Protein AF-A0AAU7AQT0-F1 (afdb_monomer)

Nearest PDB structures (foldseek):
  2kim-assembly1_A  TM=8.533E-01  e=6.935E-05  Vibrio parahaemolyticus AQ3810
  4enn-assembly1_A  TM=8.514E-01  e=9.338E-05  Schizosaccharomyces pombe 972h-
  4bhb-assembly1_A  TM=6.317E-01  e=1.467E-02  Mycobacterium tuberculosis H37Rv
  4bhc-assembly1_A  TM=6.286E-01  e=1.302E-02  Mycobacterium tuberculosis H37Rv
  4wxd-assembly1_A  TM=6.204E-01  e=1.467E-02  Mycobacterium tuberculosis H37Rv

Structure (mmCIF, N/CA/C/O backbone):
data_AF-A0AAU7AQT0-F1
#
_entry.id   AF-A0AAU7AQT0-F1
#
loop_
_atom_site.group_PDB
_atom_site.id
_atom_site.type_symbol
_atom_site.label_atom_id
_atom_site.label_alt_id
_atom_site.label_comp_id
_atom_site.label_asym_id
_atom_site.label_entity_id
_atom_site.label_seq_id
_atom_site.pdbx_PDB_ins_code
_atom_site.Cartn_x
_atom_site.Cartn_y
_atom_site.Cartn_z
_atom_site.occupancy
_atom_site.B_iso_or_equiv
_atom_site.auth_seq_id
_atom_site.auth_comp_id
_atom_site.auth_asym_id
_atom_site.auth_atom_id
_atom_site.pdbx_PDB_model_num
ATOM 1 N N . MET A 1 1 ? -4.197 14.980 13.948 1.00 66.06 1 MET A N 1
ATOM 2 C CA . MET A 1 1 ? -5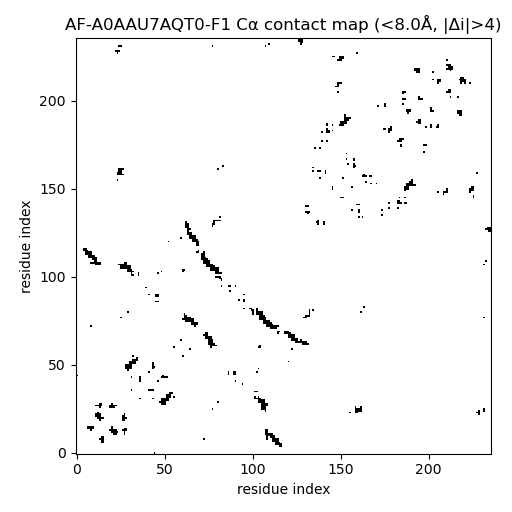.304 14.063 13.599 1.00 66.06 1 MET A CA 1
ATOM 3 C C . MET A 1 1 ? -6.438 14.357 14.552 1.00 66.06 1 MET A C 1
ATOM 5 O O . MET A 1 1 ? -6.155 14.536 15.730 1.00 66.06 1 MET A O 1
ATOM 9 N N . GLN A 1 2 ? -7.664 14.459 14.051 1.00 72.12 2 GLN A N 1
ATOM 10 C CA . GLN A 1 2 ? -8.862 14.575 14.880 1.00 72.12 2 GLN A CA 1
ATOM 11 C C . GLN A 1 2 ? -9.578 13.225 14.866 1.00 72.12 2 GLN A C 1
ATOM 13 O O . GLN A 1 2 ? -9.535 12.515 13.863 1.00 72.12 2 GLN A O 1
ATOM 18 N N . GLN A 1 3 ? -10.173 12.843 15.992 1.00 82.00 3 GLN A N 1
ATOM 19 C CA . GLN A 1 3 ? -11.039 11.672 16.047 1.00 82.00 3 GLN A CA 1
ATOM 20 C C . GLN A 1 3 ? -12.416 12.075 15.518 1.00 82.00 3 GLN A C 1
ATOM 22 O O . GLN A 1 3 ? -12.965 13.092 15.938 1.00 82.00 3 GLN A O 1
ATOM 27 N N . HIS A 1 4 ? -12.959 11.283 14.599 1.00 86.69 4 HIS A N 1
ATOM 28 C CA . HIS A 1 4 ? -14.267 11.519 13.998 1.00 86.69 4 HIS A CA 1
ATOM 29 C C . HIS A 1 4 ? -15.257 10.464 14.492 1.00 86.69 4 HIS A C 1
ATOM 31 O O . HIS A 1 4 ? -14.913 9.287 14.560 1.00 86.69 4 HIS A O 1
ATOM 37 N N . GLN A 1 5 ? -16.478 10.885 14.832 1.00 92.94 5 GLN A N 1
ATOM 38 C CA . GLN A 1 5 ? -17.569 9.960 15.175 1.00 92.94 5 GLN A CA 1
ATOM 39 C C . GLN A 1 5 ? -18.097 9.218 13.945 1.00 92.94 5 GLN A C 1
ATOM 41 O O . GLN A 1 5 ? -18.434 8.041 14.029 1.00 92.94 5 GLN A O 1
ATOM 46 N N . THR A 1 6 ? -18.096 9.899 12.799 1.00 94.44 6 THR A N 1
ATOM 47 C CA . THR A 1 6 ? -18.500 9.356 11.505 1.00 94.44 6 THR A CA 1
ATOM 48 C C . THR A 1 6 ? -17.442 9.703 10.473 1.00 94.44 6 THR A C 1
ATOM 50 O O . THR A 1 6 ? -16.946 10.832 10.432 1.00 94.44 6 THR A O 1
ATOM 53 N N . VAL A 1 7 ? -17.117 8.745 9.614 1.00 95.75 7 VAL A N 1
ATOM 54 C CA . VAL A 1 7 ? -16.258 8.944 8.447 1.00 95.75 7 VAL A CA 1
ATOM 55 C C . VAL A 1 7 ? -16.838 8.178 7.264 1.00 95.75 7 VAL A C 1
ATOM 57 O O . VAL A 1 7 ? -17.547 7.194 7.446 1.00 95.75 7 VAL A O 1
ATOM 60 N N . ALA A 1 8 ? -16.551 8.620 6.045 1.00 96.81 8 ALA A N 1
ATOM 61 C CA . ALA A 1 8 ? -16.939 7.907 4.836 1.00 96.81 8 ALA A CA 1
ATOM 62 C C . ALA A 1 8 ? -15.708 7.493 4.028 1.00 96.81 8 ALA A C 1
ATOM 64 O O . ALA A 1 8 ? -14.690 8.189 4.024 1.00 96.81 8 ALA A O 1
ATOM 65 N N . ALA A 1 9 ? -15.811 6.362 3.339 1.00 97.62 9 ALA A N 1
ATOM 66 C CA . ALA A 1 9 ? -14.792 5.856 2.433 1.00 97.62 9 ALA A CA 1
ATOM 67 C C . ALA A 1 9 ? -15.302 5.800 0.994 1.00 97.62 9 ALA A C 1
ATOM 69 O O . ALA A 1 9 ? -16.450 5.429 0.740 1.00 97.62 9 ALA A O 1
ATOM 70 N N . THR A 1 10 ? -14.411 6.087 0.051 1.00 97.94 10 THR A N 1
ATOM 71 C CA . THR A 1 10 ? -14.627 5.838 -1.373 1.00 97.94 10 THR A CA 1
ATOM 72 C C . THR A 1 10 ? -13.995 4.500 -1.739 1.00 97.94 10 THR A C 1
ATOM 74 O O . THR A 1 10 ? -12.818 4.256 -1.445 1.00 97.94 10 THR A O 1
ATOM 77 N N . ALA A 1 11 ? -14.777 3.633 -2.392 1.00 97.62 11 ALA A N 1
ATOM 78 C CA . ALA A 1 11 ? -14.311 2.331 -2.856 1.00 97.62 11 ALA A CA 1
ATOM 79 C C . ALA A 1 11 ? -13.033 2.483 -3.687 1.00 97.62 11 ALA A C 1
ATOM 81 O O . ALA A 1 11 ? -12.930 3.373 -4.533 1.00 97.62 11 ALA A O 1
ATOM 82 N N . ARG A 1 12 ? -12.065 1.600 -3.440 1.00 97.38 12 ARG A N 1
ATOM 83 C CA . ARG A 1 12 ? -10.768 1.572 -4.118 1.00 97.38 12 ARG A CA 1
ATOM 84 C C . ARG A 1 12 ? -9.971 2.874 -4.037 1.00 97.38 12 ARG A C 1
ATOM 86 O O . ARG A 1 12 ? -9.114 3.083 -4.886 1.00 97.38 12 ARG A O 1
ATOM 93 N N . HIS A 1 13 ? -10.222 3.734 -3.051 1.00 97.31 13 HIS A N 1
ATOM 94 C CA . HIS A 1 13 ? -9.522 5.011 -2.929 1.00 97.31 13 HIS A CA 1
ATOM 95 C C . HIS A 1 13 ? -9.076 5.323 -1.498 1.00 97.31 13 HIS A C 1
ATOM 97 O O . HIS A 1 13 ? -7.918 5.663 -1.282 1.00 97.31 13 HIS A O 1
ATOM 103 N N . GLY A 1 14 ? -9.955 5.197 -0.504 1.00 97.44 14 GLY A N 1
ATOM 104 C CA . GLY A 1 14 ? -9.609 5.541 0.878 1.00 97.44 14 GLY A CA 1
ATOM 105 C C . GLY A 1 14 ? -10.679 6.332 1.602 1.00 97.44 14 GLY A C 1
ATOM 106 O O . GLY A 1 14 ? -11.768 6.576 1.080 1.00 97.44 14 GLY A O 1
ATOM 107 N N . LEU A 1 15 ? -10.343 6.729 2.826 1.00 96.94 15 LEU A N 1
ATOM 108 C CA . LEU A 1 15 ? -11.178 7.592 3.653 1.00 96.94 15 LEU A CA 1
ATOM 109 C C . LEU A 1 15 ? -11.218 9.015 3.088 1.00 96.94 15 LEU A C 1
ATOM 111 O O . LEU A 1 15 ? -10.189 9.582 2.717 1.00 96.94 15 LEU A O 1
ATOM 115 N N . ILE A 1 16 ? -12.410 9.607 3.053 1.00 95.88 16 ILE A N 1
ATOM 116 C CA . ILE A 1 16 ? -12.610 10.979 2.585 1.00 95.88 16 ILE A CA 1
ATOM 117 C C . ILE A 1 16 ? -11.876 11.941 3.528 1.00 95.88 16 ILE A C 1
ATOM 119 O O . ILE A 1 16 ? -12.122 11.957 4.732 1.00 95.88 16 ILE A O 1
ATOM 123 N N . GLY A 1 17 ? -10.970 12.746 2.965 1.00 93.38 17 GLY A N 1
ATOM 124 C CA . GLY A 1 17 ? -10.151 13.711 3.703 1.00 93.38 17 GLY A CA 1
ATOM 125 C C . GLY A 1 17 ? -8.831 13.161 4.260 1.00 93.38 17 GLY A C 1
ATOM 126 O O . GLY A 1 17 ? -8.051 13.937 4.814 1.00 93.38 17 GLY A O 1
ATOM 127 N N . ASP A 1 18 ? -8.536 11.863 4.107 1.00 94.06 18 ASP A N 1
ATOM 128 C CA . ASP A 1 18 ? -7.248 11.310 4.536 1.00 94.06 18 ASP A CA 1
ATOM 129 C C . ASP A 1 18 ? -6.124 11.657 3.548 1.00 94.06 18 ASP A C 1
ATOM 131 O O . ASP A 1 18 ? -6.264 11.549 2.332 1.00 94.06 18 ASP A O 1
ATOM 135 N N . CYS A 1 19 ? -4.966 12.052 4.080 1.00 91.12 19 CYS A N 1
ATOM 136 C CA . CYS A 1 19 ? -3.813 12.466 3.279 1.00 91.12 19 CYS A CA 1
ATOM 137 C C . CYS A 1 19 ? -3.140 11.334 2.478 1.00 91.12 19 CYS A C 1
ATOM 139 O O . CYS A 1 19 ? -2.322 11.623 1.604 1.00 91.12 19 CYS A O 1
ATOM 141 N N . HIS A 1 20 ? -3.429 10.067 2.793 1.00 91.38 20 HIS A N 1
ATOM 142 C CA . HIS A 1 20 ? -2.949 8.891 2.061 1.00 91.38 20 HIS A CA 1
ATOM 143 C C . HIS A 1 20 ? -4.017 8.290 1.144 1.00 91.38 20 HIS A C 1
ATOM 145 O O . HIS A 1 20 ? -3.713 7.309 0.465 1.00 91.38 20 HIS A O 1
ATOM 151 N N . ALA A 1 21 ? -5.227 8.865 1.093 1.00 94.06 21 ALA A N 1
ATOM 152 C CA . ALA A 1 21 ? -6.267 8.430 0.170 1.00 94.06 21 ALA A CA 1
ATOM 153 C C . ALA A 1 21 ? -5.737 8.479 -1.271 1.00 94.06 21 ALA A C 1
ATOM 155 O O . ALA A 1 21 ? -5.284 9.511 -1.769 1.00 94.06 21 ALA A O 1
ATOM 156 N N . SER A 1 22 ? -5.723 7.318 -1.913 1.00 95.06 22 SER A N 1
ATOM 157 C CA . SER A 1 22 ? -5.133 7.106 -3.223 1.00 95.06 22 SER A CA 1
ATOM 158 C C . SER A 1 22 ? -5.727 5.848 -3.848 1.00 95.06 22 SER A C 1
ATOM 160 O O . SER A 1 22 ? -5.846 4.819 -3.175 1.00 95.06 22 SER A O 1
ATOM 162 N N . PRO A 1 23 ? -6.030 5.861 -5.159 1.00 94.88 23 PRO A N 1
ATOM 163 C CA . PRO A 1 23 ? -6.403 4.638 -5.852 1.00 94.88 23 PRO A CA 1
ATOM 164 C C . PRO A 1 23 ? -5.214 3.687 -6.044 1.00 94.88 23 PRO A C 1
ATOM 166 O O . PRO A 1 23 ? -5.392 2.557 -6.491 1.00 94.88 23 PRO A O 1
ATOM 169 N N . LEU A 1 24 ? -3.997 4.140 -5.731 1.00 93.88 24 LEU A N 1
ATOM 170 C CA . LEU A 1 24 ? -2.780 3.355 -5.819 1.00 93.88 24 LEU A CA 1
ATOM 171 C C . LEU A 1 24 ? -2.332 2.894 -4.440 1.00 93.88 24 LEU A C 1
ATOM 173 O O . LEU A 1 24 ? -2.074 3.689 -3.535 1.00 93.88 24 LEU A O 1
ATOM 177 N N . GLY A 1 25 ? -2.119 1.589 -4.345 1.00 93.50 25 GLY A N 1
ATOM 178 C CA . GLY A 1 25 ? -1.480 0.980 -3.201 1.00 93.50 25 GLY A CA 1
ATOM 179 C C . GLY A 1 25 ? -2.414 0.691 -2.021 1.00 93.50 25 GLY A C 1
ATOM 180 O O . GLY A 1 25 ? -3.616 0.947 -2.059 1.00 93.50 25 GLY A O 1
ATOM 181 N N . PRO A 1 26 ? -1.843 0.121 -0.955 1.00 95.50 26 PRO A N 1
ATOM 182 C CA . PRO A 1 26 ? -2.579 -0.465 0.158 1.00 95.50 26 PRO A CA 1
ATOM 183 C C . PRO A 1 26 ? -2.837 0.516 1.307 1.00 95.50 26 PRO A C 1
ATOM 185 O O . PRO A 1 26 ? -3.436 0.142 2.305 1.00 95.50 26 PRO A O 1
ATOM 188 N N . ARG A 1 27 ? -2.371 1.769 1.219 1.00 95.19 27 ARG A N 1
ATOM 189 C CA . ARG A 1 27 ? -2.542 2.782 2.279 1.00 95.19 27 ARG A CA 1
ATOM 190 C C . ARG A 1 27 ? -3.882 3.520 2.211 1.00 95.19 27 ARG A C 1
ATOM 192 O O . ARG A 1 27 ? -3.949 4.689 2.567 1.00 95.19 27 ARG A O 1
ATOM 199 N N . GLN A 1 28 ? -4.941 2.839 1.784 1.00 97.62 28 GLN A N 1
ATOM 200 C CA . GLN A 1 28 ? -6.285 3.422 1.782 1.00 97.62 28 GLN A CA 1
ATOM 201 C C . GLN A 1 28 ? -6.858 3.503 3.204 1.00 97.62 28 GLN A C 1
ATOM 203 O O . GLN A 1 28 ? -7.619 4.419 3.511 1.00 97.62 28 GLN A O 1
ATOM 208 N N . VAL A 1 29 ? -6.474 2.555 4.068 1.00 97.88 29 VAL A N 1
ATOM 209 C CA . VAL A 1 29 ? -6.782 2.543 5.501 1.00 97.88 29 VAL A CA 1
ATOM 210 C C . VAL A 1 29 ? -5.711 1.766 6.277 1.00 97.88 29 VAL A C 1
ATOM 212 O O . VAL A 1 29 ? -5.175 0.772 5.788 1.00 97.88 29 VAL A O 1
ATOM 215 N N . LEU A 1 30 ? -5.396 2.210 7.494 1.00 97.56 30 LEU A N 1
ATOM 216 C CA . LEU A 1 30 ? -4.649 1.446 8.496 1.00 97.56 30 LEU A CA 1
ATOM 217 C C . LEU A 1 30 ? -5.592 1.062 9.641 1.00 97.56 30 LEU A C 1
ATOM 219 O O . LEU A 1 30 ? -6.104 1.940 10.341 1.00 97.56 30 LEU A O 1
ATOM 223 N N . VAL A 1 31 ? -5.802 -0.241 9.824 1.00 98.06 31 VAL A N 1
ATOM 224 C CA . VAL A 1 31 ? -6.638 -0.815 10.883 1.00 98.06 31 VAL A CA 1
ATOM 225 C C . VAL A 1 31 ? -5.738 -1.341 11.995 1.00 98.06 31 VAL A C 1
ATOM 227 O O . VAL A 1 31 ? -4.790 -2.073 11.729 1.00 98.06 31 VAL A O 1
ATOM 230 N N . VAL A 1 32 ? -6.015 -0.973 13.240 1.00 97.88 32 VAL A N 1
ATOM 231 C CA . VAL A 1 32 ? -5.271 -1.437 14.418 1.00 97.88 32 VAL A CA 1
ATOM 232 C C . VAL A 1 32 ? -6.225 -2.053 15.429 1.00 97.88 32 VAL A C 1
ATOM 234 O O . VAL A 1 32 ? -7.389 -1.667 15.510 1.00 97.88 32 VAL A O 1
ATOM 237 N N . ARG A 1 33 ? -5.739 -3.003 16.222 1.00 97.94 33 ARG A N 1
ATOM 238 C CA . ARG A 1 33 ? -6.516 -3.547 17.334 1.00 97.94 33 ARG A CA 1
ATOM 239 C C . ARG A 1 33 ? -6.433 -2.618 18.533 1.00 97.94 33 ARG A C 1
ATOM 241 O O . ARG A 1 33 ? -5.352 -2.152 18.898 1.00 97.94 33 ARG A O 1
ATOM 248 N N . GLN A 1 34 ? -7.568 -2.374 19.169 1.00 97.44 34 GLN A N 1
ATOM 249 C CA . GLN A 1 34 ? -7.645 -1.578 20.385 1.00 97.44 34 GLN A CA 1
ATOM 250 C C . GLN A 1 34 ? -6.867 -2.250 21.524 1.00 97.44 34 GLN A C 1
ATOM 252 O O . GLN A 1 34 ? -6.247 -1.567 22.328 1.00 97.44 34 GLN A O 1
ATOM 257 N N . GLU A 1 35 ? -6.809 -3.579 21.541 1.00 97.25 35 GLU A N 1
ATOM 258 C CA . GLU A 1 35 ? -6.052 -4.378 22.504 1.00 97.25 35 GLU A CA 1
ATOM 259 C C . GLU A 1 35 ? -4.540 -4.110 22.430 1.00 97.25 35 GLU A C 1
ATOM 261 O O . GLU A 1 35 ? -3.860 -4.118 23.458 1.00 97.25 35 GLU A O 1
ATOM 266 N N . ASP A 1 36 ? -4.007 -3.859 21.230 1.00 96.62 36 ASP A N 1
ATOM 267 C CA . ASP A 1 36 ? -2.595 -3.504 21.047 1.00 96.62 36 ASP A CA 1
ATOM 268 C C . ASP A 1 36 ? -2.331 -2.067 21.506 1.00 96.62 36 ASP A C 1
ATOM 270 O O . ASP A 1 36 ? -1.332 -1.801 22.177 1.00 96.62 36 ASP A O 1
ATOM 274 N N . LEU A 1 37 ? -3.249 -1.144 21.206 1.00 96.62 37 LEU A N 1
ATOM 275 C CA . LEU A 1 37 ? -3.182 0.233 21.696 1.00 96.62 37 LEU A CA 1
ATOM 276 C C . LEU A 1 37 ? -3.202 0.287 23.230 1.00 96.62 37 LEU A C 1
ATOM 278 O O . LEU A 1 37 ? -2.317 0.899 23.828 1.00 96.62 37 LEU A O 1
ATOM 282 N N . ASP A 1 38 ? -4.156 -0.405 23.856 1.00 96.88 38 ASP A N 1
ATOM 283 C CA . ASP A 1 38 ? -4.336 -0.456 25.310 1.00 96.88 38 ASP A CA 1
ATOM 284 C C . ASP A 1 38 ? -3.094 -1.060 25.991 1.00 96.88 38 ASP A C 1
ATOM 286 O O . ASP A 1 38 ? -2.572 -0.496 26.956 1.00 96.88 38 ASP A O 1
ATOM 290 N N . ARG A 1 39 ? -2.552 -2.158 25.441 1.00 95.75 39 ARG A N 1
ATOM 291 C CA . ARG A 1 39 ? -1.331 -2.821 25.939 1.00 95.75 39 ARG A CA 1
ATOM 292 C C . ARG A 1 39 ? -0.125 -1.887 25.989 1.00 95.75 39 ARG A C 1
ATOM 294 O O . ARG A 1 39 ? 0.683 -1.976 26.912 1.00 95.75 39 ARG A O 1
ATOM 301 N N . HIS A 1 40 ? 0.012 -1.022 24.989 1.00 95.31 40 HIS A N 1
ATOM 302 C CA . HIS A 1 40 ? 1.124 -0.076 24.879 1.00 95.31 40 HIS A CA 1
ATOM 303 C C . HIS A 1 40 ? 0.809 1.309 25.448 1.00 95.31 40 HIS A C 1
ATOM 305 O O . HIS A 1 40 ? 1.680 2.180 25.400 1.00 95.31 40 HIS A O 1
ATOM 311 N N . GLN A 1 41 ? -0.403 1.509 25.978 1.00 95.62 41 GLN A N 1
ATOM 312 C CA . GLN A 1 41 ? -0.914 2.800 26.449 1.00 95.62 41 GLN A CA 1
ATOM 313 C C . GLN A 1 41 ? -0.799 3.894 25.373 1.00 95.62 41 GLN A C 1
ATOM 315 O O . GLN A 1 41 ? -0.403 5.027 25.645 1.00 95.62 41 GLN A O 1
ATOM 320 N N . LEU A 1 42 ? -1.107 3.534 24.125 1.00 95.62 42 LEU A N 1
ATOM 321 C CA . LEU A 1 42 ? -1.040 4.432 22.978 1.00 95.62 42 LEU A CA 1
ATOM 322 C C . LEU A 1 42 ? -2.434 4.868 22.547 1.00 95.62 42 LEU A C 1
ATOM 324 O O . LEU A 1 42 ? -3.358 4.069 22.441 1.00 95.62 42 LEU A O 1
ATOM 328 N N . ALA A 1 43 ? -2.563 6.137 22.184 1.00 94.62 43 ALA A N 1
ATOM 329 C CA . ALA A 1 43 ? -3.704 6.607 21.421 1.00 94.62 43 ALA A CA 1
ATOM 330 C C . ALA A 1 43 ? -3.557 6.234 19.935 1.00 94.62 43 ALA A C 1
ATOM 332 O O . ALA A 1 43 ? -2.452 6.211 19.385 1.00 94.62 43 ALA A O 1
ATOM 333 N N . ILE A 1 44 ? -4.684 6.031 19.244 1.00 94.75 44 ILE A N 1
ATOM 334 C CA . ILE A 1 44 ? -4.723 5.648 17.819 1.00 94.75 44 ILE A CA 1
ATOM 335 C C . ILE A 1 44 ? -3.893 6.580 16.913 1.00 94.75 44 ILE A C 1
ATOM 337 O O . ILE A 1 44 ? -3.199 6.134 15.994 1.00 94.75 44 ILE A O 1
ATOM 341 N N . TRP A 1 45 ? -3.888 7.885 17.204 1.00 93.06 45 TRP A N 1
ATOM 342 C CA . TRP A 1 45 ? -3.149 8.873 16.418 1.00 93.06 45 TRP A CA 1
ATOM 343 C C . TRP A 1 45 ? -1.627 8.703 16.529 1.00 93.06 45 TRP A C 1
ATOM 345 O O . TRP A 1 45 ? -0.914 9.047 15.585 1.00 93.06 45 TRP A O 1
ATOM 355 N N . GLN A 1 46 ? -1.120 8.141 17.635 1.00 93.75 46 GLN A N 1
ATOM 356 C CA . GLN A 1 46 ? 0.318 7.930 17.836 1.00 93.75 46 GLN A CA 1
ATOM 357 C C . GLN A 1 46 ? 0.865 6.872 16.878 1.00 93.75 46 GLN A C 1
ATOM 359 O O . GLN A 1 46 ? 1.977 7.011 16.369 1.00 93.75 46 GLN A O 1
ATOM 364 N N . VAL A 1 47 ? 0.064 5.847 16.566 1.00 94.12 47 VAL A N 1
ATOM 365 C CA . VAL A 1 47 ? 0.416 4.826 15.565 1.00 94.12 47 VAL A CA 1
ATOM 366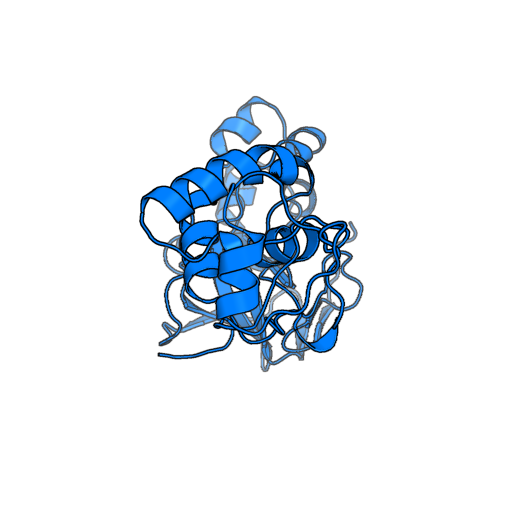 C C . VAL A 1 47 ? 0.033 5.229 14.135 1.00 94.12 47 VAL A C 1
ATOM 368 O O . VAL A 1 47 ? 0.389 4.540 13.171 1.00 94.12 47 VAL A O 1
ATOM 371 N N . ARG A 1 48 ? -0.631 6.387 13.991 1.00 93.69 48 ARG A N 1
ATOM 372 C CA . ARG A 1 48 ? -1.201 6.918 12.745 1.00 93.69 48 ARG A CA 1
ATOM 373 C C . ARG A 1 48 ? -2.201 5.968 12.083 1.00 93.69 48 ARG A C 1
ATOM 375 O O . ARG A 1 48 ? -2.262 5.926 10.856 1.00 93.69 48 ARG A O 1
ATOM 382 N N . ALA A 1 49 ? -2.922 5.188 12.882 1.00 95.44 49 ALA A N 1
ATOM 383 C CA . ALA A 1 49 ? -3.986 4.331 12.382 1.00 95.44 49 ALA A CA 1
ATOM 384 C C . ALA A 1 49 ? -5.257 5.147 12.135 1.00 95.44 49 ALA A C 1
ATOM 386 O O . ALA A 1 49 ? -5.462 6.201 12.738 1.00 95.44 49 ALA A O 1
ATOM 387 N N . ASN A 1 50 ? -6.089 4.654 11.225 1.00 96.88 50 ASN A N 1
ATOM 388 C CA . ASN A 1 50 ? -7.349 5.285 10.866 1.00 96.88 50 ASN A CA 1
ATOM 389 C C . ASN A 1 50 ? -8.516 4.698 11.662 1.00 96.88 50 ASN A C 1
ATOM 391 O O . ASN A 1 50 ? -9.367 5.444 12.133 1.00 96.88 50 ASN A O 1
ATOM 395 N N . ILE A 1 51 ? -8.547 3.369 11.800 1.00 96.81 51 ILE A N 1
ATOM 396 C CA . ILE A 1 51 ? -9.638 2.632 12.444 1.00 96.81 51 ILE A CA 1
ATOM 397 C C . ILE A 1 51 ? -9.050 1.765 13.553 1.00 96.81 51 ILE A C 1
ATOM 399 O O . ILE A 1 51 ? -8.085 1.036 13.320 1.00 96.81 51 ILE A O 1
ATOM 403 N N . ALA A 1 52 ? -9.638 1.843 14.746 1.00 97.19 52 ALA A N 1
ATOM 404 C CA . ALA A 1 52 ? -9.392 0.893 15.822 1.00 97.19 52 ALA A CA 1
ATOM 405 C C . ALA A 1 52 ? -10.566 -0.087 15.910 1.00 97.19 52 ALA A C 1
ATOM 407 O O . ALA A 1 52 ? -11.722 0.334 15.917 1.00 97.19 52 ALA A O 1
ATOM 408 N N . VAL A 1 53 ? -10.265 -1.380 15.976 1.00 97.44 53 VAL A N 1
ATOM 409 C CA . VAL A 1 53 ? -11.247 -2.463 16.133 1.00 97.44 53 VAL A CA 1
ATOM 410 C C . VAL A 1 53 ? -11.017 -3.171 17.463 1.00 97.44 53 VAL A C 1
ATOM 412 O O . VAL A 1 53 ? -9.884 -3.235 17.929 1.00 97.44 53 VAL A O 1
ATOM 415 N N . ARG A 1 54 ? -12.076 -3.686 18.089 1.00 97.12 54 ARG A N 1
ATOM 416 C CA . ARG A 1 54 ? -12.015 -4.385 19.383 1.00 97.12 54 ARG A CA 1
ATOM 417 C C . ARG A 1 54 ? -12.596 -5.789 19.232 1.00 97.12 54 ARG A C 1
ATOM 419 O O . ARG A 1 54 ? -13.530 -5.979 18.460 1.00 97.12 54 ARG A O 1
ATOM 426 N N . GLY A 1 55 ? -12.071 -6.745 19.990 1.00 96.19 55 GLY A N 1
ATOM 427 C CA . GLY A 1 55 ? -12.564 -8.122 20.048 1.00 96.19 55 GLY A CA 1
ATOM 428 C C . GLY A 1 55 ? -12.065 -9.030 18.924 1.00 96.19 55 GLY A C 1
ATOM 429 O O . GLY A 1 55 ? -12.588 -10.131 18.786 1.00 96.19 55 GLY A O 1
ATOM 430 N N . LEU A 1 56 ? -11.071 -8.593 18.142 1.00 94.88 56 LEU A N 1
ATOM 431 C CA . LEU A 1 56 ? -10.471 -9.383 17.064 1.00 94.88 56 LEU A CA 1
ATOM 432 C C . LEU A 1 56 ? -9.102 -9.956 17.467 1.00 94.88 56 LEU A C 1
ATOM 434 O O . LEU A 1 56 ? -8.291 -9.306 18.136 1.00 94.88 56 LEU A O 1
ATOM 438 N N . GLY A 1 57 ? -8.831 -11.182 17.028 1.00 93.06 57 GLY A N 1
ATOM 439 C CA . GLY A 1 57 ? -7.535 -11.845 17.118 1.00 93.06 57 GLY A CA 1
ATOM 440 C C . GLY A 1 57 ? -6.486 -11.231 16.185 1.00 93.06 57 GLY A C 1
ATOM 441 O O . GLY A 1 57 ? -6.757 -10.303 15.427 1.00 93.06 57 GLY A O 1
ATOM 442 N N . VAL A 1 58 ? -5.247 -11.728 16.261 1.00 90.69 58 VAL A N 1
ATOM 443 C CA . VAL A 1 58 ? -4.175 -11.299 15.336 1.00 90.69 58 VAL A CA 1
ATOM 444 C C . VAL A 1 58 ? -4.502 -11.776 13.920 1.00 90.69 58 VAL A C 1
ATOM 446 O O . VAL A 1 58 ? -4.474 -10.987 12.979 1.00 90.69 58 VAL A O 1
ATOM 449 N N . ASP A 1 59 ? -4.901 -13.043 13.798 1.00 92.88 59 ASP A N 1
ATOM 450 C CA . ASP A 1 59 ? -5.170 -13.703 12.516 1.00 92.88 59 ASP A CA 1
ATOM 451 C C . ASP A 1 59 ? -6.402 -13.140 11.794 1.00 92.88 59 ASP A C 1
ATOM 453 O O . ASP A 1 59 ? -6.526 -13.261 10.578 1.00 92.88 59 ASP A O 1
ATOM 457 N N . ASP A 1 60 ? -7.289 -12.453 12.514 1.00 95.19 60 ASP A N 1
ATOM 458 C CA . ASP A 1 60 ? -8.420 -11.742 11.919 1.00 95.19 60 ASP A CA 1
ATOM 459 C C . ASP A 1 60 ? -7.959 -10.592 11.009 1.00 95.19 60 ASP A C 1
ATOM 461 O O . ASP A 1 60 ? -8.592 -10.309 9.989 1.00 95.19 60 ASP A O 1
ATOM 465 N N . LEU A 1 61 ? -6.815 -9.974 11.329 1.00 95.31 61 LEU A N 1
ATOM 466 C CA . LEU A 1 61 ? -6.157 -8.948 10.515 1.00 95.31 61 LEU A CA 1
ATOM 467 C C . LEU A 1 61 ? -5.059 -9.522 9.602 1.00 95.31 61 LEU A C 1
ATOM 469 O O . LEU A 1 61 ? -4.190 -8.772 9.141 1.00 95.31 61 LEU A O 1
ATOM 473 N N . ALA A 1 62 ? -5.086 -10.828 9.327 1.00 94.06 62 ALA A N 1
ATOM 474 C CA . ALA A 1 62 ? -4.199 -11.444 8.353 1.00 94.06 62 ALA A CA 1
ATOM 475 C C . ALA A 1 62 ? -4.536 -11.006 6.918 1.00 94.06 62 ALA A C 1
ATOM 477 O O . ALA A 1 62 ? -5.667 -10.637 6.584 1.00 94.06 62 ALA A O 1
ATOM 478 N N . SER A 1 63 ? -3.530 -11.066 6.044 1.00 95.75 63 SER A N 1
ATOM 479 C CA . SER A 1 63 ? -3.684 -10.765 4.622 1.00 95.75 63 SER A CA 1
ATOM 480 C C . SER A 1 63 ? -4.801 -11.596 3.983 1.00 95.75 63 SER A C 1
ATOM 482 O O . SER A 1 63 ? -4.971 -12.778 4.267 1.00 95.75 63 SER A O 1
ATOM 484 N N . GLY A 1 64 ? -5.575 -10.975 3.095 1.00 95.19 64 GLY A N 1
ATOM 485 C CA . GLY A 1 64 ? -6.639 -11.641 2.347 1.00 95.19 64 GLY A CA 1
ATOM 486 C C . GLY A 1 64 ? -7.984 -11.708 3.073 1.00 95.19 64 GLY A C 1
ATOM 487 O O . GLY A 1 64 ? -9.004 -11.859 2.402 1.00 95.19 64 GLY A O 1
ATOM 488 N N . ASN A 1 65 ? -8.042 -11.505 4.390 1.00 96.50 65 ASN A N 1
ATOM 489 C CA . ASN A 1 65 ? -9.323 -11.354 5.081 1.00 96.50 65 ASN A CA 1
ATOM 490 C C . ASN A 1 65 ? -10.048 -10.074 4.648 1.00 96.50 65 ASN A C 1
ATOM 492 O O . ASN A 1 65 ? -9.436 -9.094 4.211 1.00 96.50 65 ASN A O 1
ATOM 496 N N . VAL A 1 66 ? -11.372 -10.082 4.781 1.00 97.56 66 VAL A N 1
ATOM 497 C CA . VAL A 1 66 ? -12.227 -8.910 4.582 1.00 97.56 66 VAL A CA 1
ATOM 498 C C . VAL A 1 66 ? -12.919 -8.570 5.892 1.00 97.56 66 VAL A C 1
ATOM 500 O O . VAL A 1 66 ? -13.556 -9.425 6.501 1.00 97.56 66 VAL A O 1
ATOM 503 N N . LEU A 1 67 ? -12.802 -7.312 6.302 1.00 98.06 67 LEU A N 1
ATOM 504 C CA . LEU A 1 67 ? -13.544 -6.742 7.417 1.00 98.06 67 LEU A CA 1
ATOM 505 C C . LEU A 1 67 ? -14.818 -6.103 6.869 1.00 98.06 67 LEU A C 1
ATOM 507 O O . LEU A 1 67 ? -14.742 -5.137 6.109 1.00 98.06 67 LEU A O 1
ATOM 511 N N . GLU A 1 68 ? -15.970 -6.643 7.245 1.00 97.81 68 GLU A N 1
ATOM 512 C CA . GLU A 1 68 ? -17.284 -6.041 7.028 1.00 97.81 68 GLU A CA 1
ATOM 513 C C . GLU A 1 68 ? -17.552 -5.089 8.199 1.00 97.81 68 GLU A C 1
ATOM 515 O O . GLU A 1 68 ? -17.703 -5.535 9.336 1.00 97.81 68 GLU A O 1
ATOM 520 N N . ILE A 1 69 ? -17.531 -3.780 7.939 1.00 97.81 69 ILE A N 1
ATOM 521 C CA . ILE A 1 69 ? -17.685 -2.719 8.939 1.00 97.81 69 ILE A CA 1
ATOM 522 C C . ILE A 1 69 ? -19.013 -2.005 8.695 1.00 97.81 69 ILE A C 1
ATOM 524 O O . ILE A 1 69 ? -19.234 -1.398 7.638 1.00 97.81 69 ILE A O 1
ATOM 528 N N . GLY A 1 70 ? -19.889 -2.060 9.695 1.00 95.69 70 GLY A N 1
ATOM 529 C CA . GLY A 1 70 ? -21.236 -1.518 9.582 1.00 95.69 70 GLY A CA 1
ATOM 530 C C . GLY A 1 70 ? -22.030 -2.212 8.471 1.00 95.69 70 GLY A C 1
ATOM 531 O O . GLY A 1 70 ? -21.870 -3.403 8.219 1.00 95.69 70 GLY A O 1
ATOM 532 N N . ALA A 1 71 ? -22.911 -1.467 7.802 1.00 91.38 71 ALA A N 1
ATOM 533 C CA . ALA A 1 71 ? -23.852 -2.051 6.843 1.00 91.38 71 ALA A CA 1
ATOM 534 C C . ALA A 1 71 ? -23.278 -2.279 5.432 1.00 91.38 71 ALA A C 1
ATOM 536 O O . ALA A 1 71 ? -23.793 -3.118 4.698 1.00 91.38 71 ALA A O 1
ATOM 537 N N . MET A 1 72 ? -22.278 -1.494 5.012 1.00 93.81 72 MET A N 1
ATOM 538 C CA . MET A 1 72 ? -21.887 -1.413 3.594 1.00 93.81 72 MET A CA 1
ATOM 539 C C . MET A 1 72 ? -20.381 -1.424 3.330 1.00 93.81 72 MET A C 1
ATOM 541 O O . MET A 1 72 ? -19.981 -1.608 2.178 1.00 93.81 72 MET A O 1
ATOM 545 N N . THR A 1 73 ? -19.538 -1.199 4.341 1.00 97.94 73 THR A N 1
ATOM 546 C CA . THR A 1 73 ? -18.117 -0.925 4.105 1.00 97.94 73 THR A CA 1
ATOM 547 C C . THR A 1 73 ? -17.281 -2.178 4.279 1.00 97.94 73 THR A C 1
ATOM 549 O O . THR A 1 73 ? -17.219 -2.743 5.364 1.00 97.94 73 THR A O 1
ATOM 552 N N . HIS A 1 74 ? -16.595 -2.601 3.221 1.00 97.81 74 HIS A N 1
ATOM 553 C CA . HIS A 1 74 ? -15.743 -3.784 3.235 1.00 97.81 74 HIS A CA 1
ATOM 554 C C . HIS A 1 74 ? -14.283 -3.391 3.020 1.00 97.81 74 HIS A C 1
ATOM 556 O O . HIS A 1 74 ? -13.931 -2.795 1.997 1.00 97.81 74 HIS A O 1
ATOM 562 N N . VAL A 1 75 ? -13.414 -3.782 3.950 1.00 98.12 75 VAL A N 1
ATOM 563 C CA . VAL A 1 75 ? -11.967 -3.553 3.877 1.00 98.12 75 VAL A CA 1
ATOM 564 C C . VAL A 1 75 ? -11.260 -4.881 3.662 1.00 98.12 75 VAL A C 1
ATOM 566 O O . VAL A 1 75 ? -11.268 -5.733 4.542 1.00 98.12 75 VAL A O 1
ATOM 569 N N . ARG A 1 76 ? -10.597 -5.054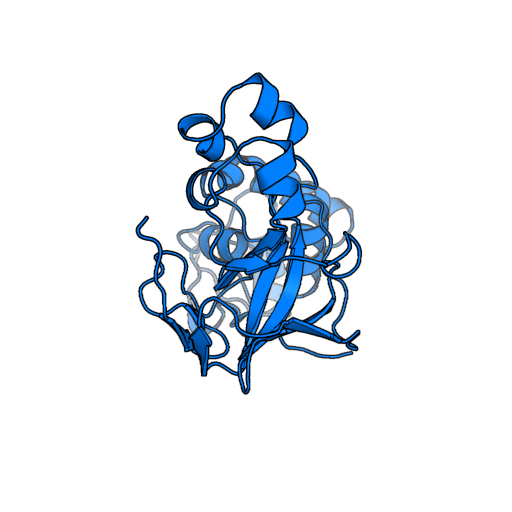 2.516 1.00 97.69 76 ARG A N 1
ATOM 570 C CA . ARG A 1 76 ? -9.642 -6.154 2.336 1.00 97.69 76 ARG A CA 1
ATOM 571 C C . ARG A 1 76 ? -8.377 -5.812 3.108 1.00 97.69 76 ARG A C 1
ATOM 573 O O . ARG A 1 76 ? -7.724 -4.812 2.804 1.00 97.69 76 ARG A O 1
ATOM 580 N N . VAL A 1 77 ? -7.991 -6.677 4.035 1.00 97.69 77 VAL A N 1
ATOM 581 C CA . VAL A 1 77 ? -6.702 -6.593 4.712 1.00 97.69 77 VAL A CA 1
ATOM 582 C C . VAL A 1 77 ? -5.610 -7.064 3.759 1.00 97.69 77 VAL A C 1
ATOM 584 O O . VAL A 1 77 ? -5.740 -8.077 3.067 1.00 97.69 77 VAL A O 1
ATOM 587 N N . THR A 1 78 ? -4.537 -6.283 3.664 1.00 97.19 78 THR A N 1
ATOM 588 C CA . THR A 1 78 ? -3.432 -6.566 2.747 1.00 97.19 78 THR A CA 1
ATOM 589 C C . THR A 1 78 ? -2.218 -7.087 3.488 1.00 97.19 78 THR A C 1
ATOM 591 O O . THR A 1 78 ? -1.740 -8.142 3.120 1.00 97.19 78 THR A O 1
ATOM 594 N N . HIS A 1 79 ? -1.701 -6.391 4.494 1.00 96.25 79 HIS A N 1
ATOM 595 C CA . HIS A 1 79 ? -0.469 -6.785 5.183 1.00 96.25 79 HIS A CA 1
ATOM 596 C C . HIS A 1 79 ? -0.232 -5.939 6.428 1.00 96.25 79 HIS A C 1
ATOM 598 O O . HIS A 1 79 ? -0.788 -4.844 6.551 1.00 96.25 79 HIS A O 1
ATOM 604 N N . GLU A 1 80 ? 0.669 -6.384 7.290 1.00 95.12 80 GLU A N 1
ATOM 605 C CA . GLU A 1 80 ? 1.121 -5.634 8.452 1.00 95.12 80 GLU A CA 1
ATOM 606 C C . GLU A 1 80 ? 1.858 -4.348 8.071 1.00 95.12 80 GLU A C 1
ATOM 608 O O . GLU A 1 80 ? 2.772 -4.317 7.246 1.00 95.12 80 GLU A O 1
ATOM 613 N N . CYS A 1 81 ? 1.511 -3.243 8.721 1.00 93.19 81 CYS A N 1
ATOM 614 C CA . CYS A 1 81 ? 2.173 -1.978 8.466 1.00 93.19 81 CYS A CA 1
ATOM 615 C C . CYS A 1 81 ? 3.524 -1.918 9.197 1.00 93.19 81 CYS A C 1
ATOM 617 O O . CYS A 1 81 ? 3.570 -1.749 10.415 1.00 93.19 81 CYS A O 1
ATOM 619 N N . GLU A 1 82 ? 4.639 -1.956 8.462 1.00 88.31 82 GLU A N 1
ATOM 620 C CA . GLU A 1 82 ? 5.980 -1.902 9.063 1.00 88.31 82 GLU A CA 1
ATOM 621 C C . GLU A 1 82 ? 6.206 -0.655 9.935 1.00 88.31 82 GLU A C 1
ATOM 623 O O . GLU A 1 82 ? 5.820 0.467 9.590 1.00 88.31 82 GLU A O 1
ATOM 628 N N . VAL A 1 83 ? 6.907 -0.809 11.059 1.00 88.12 83 VAL A N 1
ATOM 629 C CA . VAL A 1 83 ? 7.232 0.309 11.955 1.00 88.12 83 VAL A CA 1
ATOM 630 C C . VAL A 1 83 ? 8.352 1.165 11.353 1.00 88.12 83 VAL A C 1
ATOM 632 O O . VAL A 1 83 ? 9.542 0.886 11.486 1.00 88.12 83 VAL A O 1
ATOM 635 N N . CYS A 1 84 ? 7.975 2.256 10.686 1.00 84.94 84 CYS A N 1
ATOM 636 C CA . CYS A 1 84 ? 8.937 3.165 10.065 1.00 84.94 84 CYS A CA 1
ATOM 637 C C . CYS A 1 84 ? 9.513 4.197 11.056 1.00 84.94 84 CYS A C 1
ATOM 639 O O . CYS A 1 84 ? 8.875 4.581 12.038 1.00 84.94 84 CYS A O 1
ATOM 641 N N . LYS A 1 85 ? 10.706 4.733 10.755 1.00 85.94 85 LYS A N 1
ATOM 642 C CA . LYS A 1 85 ? 11.396 5.737 11.597 1.00 85.94 85 LYS A CA 1
ATOM 643 C C . LYS A 1 85 ? 10.574 7.005 11.864 1.00 85.94 85 LYS A C 1
ATOM 645 O O . LYS A 1 85 ? 10.787 7.637 12.889 1.00 85.94 85 LYS A O 1
ATOM 650 N N . ILE A 1 86 ? 9.628 7.343 10.983 1.00 86.31 86 ILE A N 1
ATOM 651 C CA . ILE A 1 86 ? 8.714 8.485 11.155 1.00 86.31 86 ILE A CA 1
ATOM 652 C C . ILE A 1 86 ? 7.899 8.332 12.445 1.00 86.31 86 ILE A C 1
ATOM 654 O O . ILE A 1 86 ? 7.616 9.321 13.104 1.00 86.31 86 ILE A O 1
ATOM 658 N N . LEU A 1 87 ? 7.562 7.105 12.854 1.00 89.94 87 LEU A N 1
ATOM 659 C CA . LEU A 1 87 ? 6.741 6.872 14.042 1.00 89.94 87 LEU A CA 1
ATOM 660 C C . LEU A 1 87 ? 7.445 7.240 15.358 1.00 89.94 87 LEU A C 1
ATOM 662 O O . LEU A 1 87 ? 6.776 7.482 16.358 1.00 89.94 87 LEU A O 1
ATOM 666 N N . ARG A 1 88 ? 8.782 7.354 15.356 1.00 90.06 88 ARG A N 1
ATOM 667 C CA . ARG A 1 88 ? 9.569 7.746 16.540 1.00 90.06 88 ARG A CA 1
ATOM 668 C C . ARG A 1 88 ? 9.224 9.135 17.070 1.00 90.06 88 ARG A C 1
ATOM 670 O O . ARG A 1 88 ? 9.515 9.420 18.221 1.00 90.06 88 ARG A O 1
ATOM 677 N N . GLN A 1 89 ? 8.617 9.987 16.246 1.00 90.38 89 GLN A N 1
ATOM 678 C CA . GLN A 1 89 ? 8.178 11.315 16.675 1.00 90.38 89 GLN A CA 1
ATOM 679 C C . GLN A 1 89 ? 6.870 11.287 17.488 1.00 90.38 89 GLN A C 1
ATOM 681 O O . GLN A 1 89 ? 6.501 12.300 18.069 1.00 90.38 89 GLN A O 1
ATOM 686 N N . TYR A 1 90 ? 6.162 10.151 17.514 1.00 91.31 90 TYR A N 1
ATOM 687 C CA . TYR A 1 90 ? 4.858 10.008 18.176 1.00 91.31 90 TYR A CA 1
ATOM 688 C C . TYR A 1 90 ? 4.823 8.895 19.231 1.00 91.31 90 TYR A C 1
ATOM 690 O O . TYR A 1 90 ? 3.976 8.920 20.125 1.00 91.31 90 TYR A O 1
ATOM 698 N N . VAL A 1 91 ? 5.721 7.911 19.122 1.00 91.44 91 VAL A N 1
ATOM 699 C CA . VAL A 1 91 ? 5.781 6.739 20.002 1.00 91.44 91 VAL A CA 1
ATOM 700 C C . VAL A 1 91 ? 7.095 6.750 20.797 1.00 91.44 91 VAL A C 1
ATOM 702 O O . VAL A 1 91 ? 8.162 6.823 20.177 1.00 91.44 91 VAL A O 1
ATOM 705 N N . PRO A 1 92 ? 7.049 6.640 22.141 1.00 87.19 92 PRO A N 1
ATOM 706 C CA . PRO A 1 92 ? 8.239 6.596 22.992 1.00 87.19 92 PRO A CA 1
ATOM 707 C C . PRO A 1 92 ? 9.205 5.457 22.643 1.00 87.19 92 PRO A C 1
ATOM 709 O O . PRO A 1 92 ? 8.797 4.404 22.157 1.00 87.19 92 PRO A O 1
ATOM 712 N N . GLY A 1 93 ? 10.496 5.643 22.938 1.00 86.44 93 GLY A N 1
ATOM 713 C CA . GLY A 1 93 ? 11.574 4.763 22.469 1.00 86.44 93 GLY A CA 1
ATOM 714 C C . GLY A 1 93 ? 11.448 3.283 22.856 1.00 86.44 93 GLY A C 1
ATOM 715 O O . GLY A 1 93 ? 11.686 2.424 22.009 1.00 86.44 93 GLY A O 1
ATOM 716 N N . GLU A 1 94 ? 11.056 2.967 24.093 1.00 88.94 94 GLU A N 1
ATOM 717 C CA . GLU A 1 94 ? 10.877 1.573 24.533 1.00 88.94 94 GLU A CA 1
ATOM 718 C C . GLU A 1 94 ? 9.621 0.930 23.935 1.00 88.94 94 GLU A C 1
ATOM 720 O O . GLU A 1 94 ? 9.664 -0.211 23.475 1.00 88.94 94 GLU A O 1
ATOM 725 N N . THR A 1 95 ? 8.522 1.679 23.845 1.00 90.88 95 THR A N 1
ATOM 726 C CA . THR A 1 95 ? 7.285 1.224 23.198 1.00 90.88 95 THR A CA 1
ATOM 727 C C . THR A 1 95 ? 7.489 0.993 21.701 1.00 90.88 95 THR A C 1
ATOM 729 O O . THR A 1 95 ? 7.047 -0.014 21.157 1.00 90.88 95 THR A O 1
ATOM 732 N N . PHE A 1 96 ? 8.240 1.871 21.029 1.00 91.50 96 PHE A N 1
ATOM 733 C CA . PHE A 1 96 ? 8.544 1.762 19.601 1.00 91.50 96 PHE A CA 1
ATOM 734 C C . PHE A 1 96 ? 9.210 0.423 19.253 1.00 91.50 96 PHE A C 1
ATOM 736 O O . PHE A 1 96 ? 8.901 -0.164 18.218 1.00 91.50 96 PHE A O 1
ATOM 743 N N . LYS A 1 97 ? 10.103 -0.081 20.116 1.00 90.81 97 LYS A N 1
ATOM 744 C CA . LYS A 1 97 ? 10.794 -1.367 19.915 1.00 90.81 97 LYS A CA 1
ATOM 745 C C . LYS A 1 97 ? 9.855 -2.575 20.008 1.00 90.81 97 LYS A C 1
ATOM 747 O O . LYS A 1 97 ? 10.167 -3.611 19.436 1.00 90.81 97 LYS A O 1
ATOM 752 N N . LYS A 1 98 ? 8.731 -2.440 20.718 1.00 93.00 98 LYS A N 1
ATOM 753 C CA . LYS A 1 98 ? 7.745 -3.506 20.964 1.00 93.00 98 LYS A CA 1
ATOM 754 C C . LYS A 1 98 ? 6.568 -3.486 19.986 1.00 93.00 98 LYS A C 1
ATOM 756 O O . LYS A 1 98 ? 5.752 -4.397 20.007 1.00 93.00 98 LYS A O 1
ATOM 761 N N . LEU A 1 99 ? 6.478 -2.448 19.156 1.00 92.00 99 LEU A N 1
ATOM 762 C CA . LEU A 1 99 ? 5.387 -2.246 18.209 1.00 92.00 99 LEU A CA 1
ATOM 763 C C . LEU A 1 99 ? 5.432 -3.101 16.919 1.00 92.00 99 LEU A C 1
ATOM 765 O O . LEU A 1 99 ? 4.383 -3.214 16.284 1.00 92.00 99 LEU A O 1
ATOM 769 N N . PRO A 1 100 ? 6.567 -3.674 16.456 1.00 91.75 100 PRO A N 1
ATOM 770 C CA . PRO A 1 100 ? 6.541 -4.593 15.313 1.00 91.75 100 PRO A CA 1
ATOM 771 C C . PRO A 1 100 ? 5.508 -5.719 15.505 1.00 91.75 100 PRO A C 1
ATOM 773 O O . PRO A 1 100 ? 5.406 -6.271 16.598 1.00 91.75 100 PRO A O 1
ATOM 776 N N . GLY A 1 101 ? 4.704 -6.003 14.474 1.00 90.12 101 GLY A N 1
ATOM 777 C CA . GLY A 1 101 ? 3.564 -6.935 14.539 1.00 90.12 101 GLY A CA 1
ATOM 778 C C . GLY A 1 101 ? 2.306 -6.399 15.241 1.00 90.12 101 GLY A C 1
ATOM 779 O O . GLY A 1 101 ? 1.272 -7.051 15.248 1.00 90.12 101 GLY A O 1
ATOM 780 N N . GLN A 1 102 ? 2.367 -5.210 15.851 1.00 93.50 102 GLN A N 1
ATOM 781 C CA . GLN A 1 102 ? 1.279 -4.630 16.662 1.00 93.50 102 GLN A CA 1
ATOM 782 C C . GLN A 1 102 ? 0.949 -3.183 16.264 1.00 93.50 102 GLN A C 1
ATOM 784 O O . GLN A 1 102 ? 0.185 -2.490 16.932 1.00 93.50 102 GLN A O 1
ATOM 789 N N . ARG A 1 103 ? 1.520 -2.693 15.154 1.00 93.69 103 ARG A N 1
ATOM 790 C CA . ARG A 1 103 ? 1.204 -1.366 14.597 1.00 93.69 103 ARG A CA 1
ATOM 791 C C . ARG A 1 103 ? -0.169 -1.328 13.909 1.00 93.69 103 ARG A C 1
ATOM 793 O O . ARG A 1 103 ? -0.731 -0.244 13.746 1.00 93.69 103 ARG A O 1
ATOM 800 N N . GLY A 1 104 ? -0.676 -2.487 13.498 1.00 95.81 104 GLY A N 1
ATOM 801 C CA . GLY A 1 104 ? -1.880 -2.645 12.688 1.00 95.81 104 GLY A CA 1
ATOM 802 C C . GLY A 1 104 ? -1.581 -3.042 11.242 1.00 95.81 104 GLY A C 1
ATOM 803 O O . GLY A 1 104 ? -0.430 -3.028 10.797 1.00 95.81 104 GLY A O 1
ATOM 804 N N . SER A 1 105 ? -2.641 -3.351 10.506 1.00 97.06 105 SER A N 1
ATOM 805 C CA . SER A 1 105 ? -2.603 -3.861 9.137 1.00 97.06 105 SER A CA 1
ATOM 806 C C . SER A 1 105 ? -3.164 -2.838 8.151 1.00 97.06 105 SER A C 1
ATOM 808 O O . SER A 1 105 ? -4.173 -2.175 8.400 1.00 97.06 105 SER A O 1
ATOM 810 N N . LEU A 1 106 ? -2.494 -2.696 7.011 1.00 97.75 106 LEU A N 1
ATOM 811 C CA . LEU A 1 106 ? -2.967 -1.895 5.889 1.00 97.75 106 LEU A CA 1
ATOM 812 C C . LEU A 1 106 ? -4.078 -2.618 5.134 1.00 97.75 106 LEU A C 1
ATOM 814 O O . LEU A 1 106 ? -4.049 -3.842 4.977 1.00 97.75 106 LEU A O 1
ATOM 818 N N . GLY A 1 107 ? -5.016 -1.849 4.593 1.00 97.56 107 GLY A N 1
ATOM 819 C CA . GLY A 1 107 ? -6.140 -2.374 3.837 1.00 97.56 107 GLY A CA 1
ATOM 820 C C . GLY A 1 107 ? -6.580 -1.479 2.687 1.00 97.56 107 GLY A C 1
ATOM 821 O O . GLY A 1 107 ? -6.255 -0.293 2.614 1.00 97.56 107 GLY A O 1
ATOM 822 N N . VAL A 1 108 ? -7.356 -2.080 1.791 1.00 98.19 108 VAL A N 1
ATOM 823 C CA . VAL A 1 108 ? -8.016 -1.401 0.673 1.00 98.19 108 VAL A CA 1
ATOM 824 C C . VAL A 1 108 ? -9.528 -1.536 0.788 1.00 98.19 108 VAL A C 1
ATOM 826 O O . VAL A 1 108 ? -10.034 -2.583 1.196 1.00 98.19 108 VAL A O 1
ATOM 829 N N . PHE A 1 109 ? -10.262 -0.490 0.414 1.00 98.19 109 PHE A N 1
ATOM 830 C CA . PHE A 1 109 ? -11.723 -0.521 0.426 1.00 98.19 109 PHE A CA 1
ATOM 831 C C . PHE A 1 109 ? -12.236 -1.272 -0.800 1.00 98.19 109 PHE A C 1
ATOM 833 O O . PHE A 1 109 ? -12.087 -0.803 -1.929 1.00 98.19 109 PHE A O 1
ATOM 840 N N . VAL A 1 110 ? -12.854 -2.432 -0.584 1.00 97.19 110 VAL A N 1
ATOM 841 C CA . VAL A 1 110 ? -13.564 -3.187 -1.628 1.00 97.19 110 VAL A CA 1
ATOM 842 C C . VAL A 1 110 ? -14.875 -2.479 -1.960 1.00 97.19 110 VAL A C 1
ATOM 844 O O . VAL A 1 110 ? -15.192 -2.280 -3.131 1.00 97.19 110 VAL A O 1
ATOM 847 N N . THR A 1 111 ? -15.593 -2.045 -0.927 1.00 97.56 111 THR A N 1
ATOM 848 C CA . THR A 1 111 ? -16.764 -1.171 -1.020 1.00 97.56 111 THR A CA 1
ATOM 849 C C . THR A 1 111 ? -16.534 0.066 -0.158 1.00 97.56 111 THR A C 1
ATOM 851 O O . THR A 1 111 ? -15.823 0.019 0.847 1.00 97.56 111 THR A O 1
ATOM 854 N N . GLY A 1 112 ? -17.093 1.192 -0.596 1.00 96.12 112 GLY A N 1
ATOM 855 C CA . GLY A 1 112 ? -17.134 2.427 0.181 1.00 96.12 112 GLY A CA 1
ATOM 856 C C . GLY A 1 112 ? -18.411 2.512 1.012 1.00 96.12 112 GLY A C 1
ATOM 857 O O . GLY A 1 112 ? -19.281 1.647 0.922 1.00 96.12 112 GLY A O 1
ATOM 858 N N . GLY A 1 113 ? -18.540 3.585 1.780 1.00 96.94 113 GLY A N 1
ATOM 859 C CA . GLY A 1 113 ? -19.689 3.796 2.651 1.00 96.94 113 GLY A CA 1
ATOM 860 C C . GLY A 1 113 ? -19.345 4.626 3.877 1.00 96.94 113 GLY A C 1
ATOM 861 O O . GLY A 1 113 ? -18.174 4.901 4.153 1.00 96.94 113 GLY A O 1
ATOM 862 N N . ALA A 1 114 ? -20.386 5.049 4.591 1.00 96.81 114 ALA A N 1
ATOM 863 C CA . ALA A 1 114 ? -20.235 5.645 5.907 1.00 96.81 114 ALA A CA 1
ATOM 864 C C . ALA A 1 114 ? -19.933 4.555 6.944 1.00 96.81 114 ALA A C 1
ATOM 866 O O . ALA A 1 114 ? -20.445 3.439 6.858 1.00 96.81 114 ALA A O 1
ATOM 867 N N . MET A 1 115 ? -19.105 4.909 7.917 1.00 96.56 115 MET A N 1
ATOM 868 C CA . MET A 1 115 ? -18.783 4.122 9.098 1.00 96.56 115 MET A CA 1
ATOM 869 C C . MET A 1 115 ? -18.899 5.030 10.317 1.00 96.56 115 MET A C 1
ATOM 871 O O . MET A 1 115 ? -18.477 6.192 10.276 1.00 96.56 115 MET A O 1
ATOM 875 N N . ASN A 1 116 ? -19.431 4.489 11.402 1.00 97.00 116 ASN A N 1
ATOM 876 C CA . ASN A 1 116 ? -19.569 5.172 12.677 1.00 97.00 116 ASN A CA 1
ATOM 877 C C . ASN A 1 116 ? -18.772 4.451 13.759 1.00 97.00 116 ASN A C 1
ATOM 879 O O . ASN A 1 116 ? -18.604 3.230 13.743 1.00 97.00 116 ASN A O 1
ATOM 883 N N . VAL A 1 117 ? -18.305 5.210 14.745 1.00 96.69 117 VAL A N 1
ATOM 884 C CA . VAL A 1 117 ? -17.792 4.616 15.980 1.00 96.69 117 VAL A CA 1
ATOM 885 C C . VAL A 1 117 ? -18.905 3.786 16.623 1.00 96.69 117 VAL A C 1
ATOM 887 O O . VAL A 1 117 ? -20.007 4.279 16.845 1.00 96.69 117 VAL A O 1
ATOM 890 N N . GLY A 1 118 ? -18.597 2.527 16.935 1.00 96.69 118 GLY A N 1
ATOM 891 C CA . GLY A 1 118 ? -19.556 1.568 17.489 1.00 96.69 118 GLY A CA 1
ATOM 892 C C . GLY A 1 118 ? -20.187 0.635 16.455 1.00 96.69 118 GLY A C 1
ATOM 893 O O . GLY A 1 118 ? -20.856 -0.314 16.859 1.00 96.69 118 GLY A O 1
ATOM 894 N N . ASP A 1 119 ? -19.940 0.843 15.157 1.00 97.69 119 ASP A N 1
ATOM 895 C CA . ASP A 1 119 ? -20.337 -0.124 14.135 1.00 97.69 119 ASP A CA 1
ATOM 896 C C . ASP A 1 119 ? -19.704 -1.496 14.412 1.00 97.69 119 ASP A C 1
ATOM 898 O O . ASP A 1 119 ? -18.522 -1.613 14.755 1.00 97.69 119 ASP A O 1
ATOM 902 N N . GLY A 1 120 ? -20.509 -2.546 14.243 1.00 97.31 120 GLY A N 1
ATOM 903 C CA . GLY A 1 120 ? -20.034 -3.921 14.330 1.00 97.31 120 GLY A CA 1
ATOM 904 C C . GLY A 1 120 ? -19.017 -4.227 13.232 1.00 97.31 120 GLY A C 1
ATOM 905 O O . GLY A 1 120 ? -19.123 -3.719 12.112 1.00 97.31 120 GLY A O 1
ATOM 906 N N . VAL A 1 121 ? -18.049 -5.083 13.561 1.00 97.94 121 VAL A N 1
ATOM 907 C CA . VAL A 1 121 ? -17.046 -5.581 12.617 1.00 97.94 121 VAL A CA 1
ATOM 908 C C . VAL A 1 121 ? -17.146 -7.093 12.550 1.00 97.94 121 VAL A C 1
ATOM 910 O O . VAL A 1 121 ? -17.056 -7.768 13.575 1.00 97.94 121 VAL A O 1
ATOM 913 N N . VAL A 1 122 ? -17.316 -7.623 11.343 1.00 97.25 122 VAL A N 1
ATOM 914 C CA . VAL A 1 122 ? -17.319 -9.063 11.090 1.00 97.25 122 VAL A CA 1
ATOM 915 C C . VAL A 1 122 ? -16.186 -9.412 10.139 1.00 97.25 122 VAL A C 1
ATOM 917 O O . VAL A 1 122 ? -15.977 -8.750 9.125 1.00 97.25 122 VAL A O 1
ATOM 920 N N . VAL A 1 123 ? -15.445 -10.465 10.468 1.00 97.50 123 VAL A N 1
ATOM 921 C CA . VAL A 1 123 ? -14.329 -10.946 9.654 1.00 97.50 123 VAL A CA 1
ATOM 922 C C . VAL A 1 123 ? -14.827 -12.052 8.736 1.00 97.50 123 VAL A C 1
ATOM 924 O O . VAL A 1 123 ? -15.476 -13.008 9.170 1.00 97.50 123 VAL A O 1
ATOM 927 N N . ARG A 1 124 ? -14.506 -11.935 7.451 1.00 95.56 124 ARG A N 1
ATOM 928 C CA . ARG A 1 124 ? -14.703 -12.989 6.460 1.00 95.56 124 ARG A CA 1
ATOM 929 C C . ARG A 1 124 ? -13.355 -13.405 5.905 1.00 95.56 124 ARG A C 1
ATOM 931 O O . ARG A 1 124 ? -12.651 -12.592 5.301 1.00 95.56 124 ARG A O 1
ATOM 938 N N . ALA A 1 125 ? -13.033 -14.688 6.040 1.00 87.19 125 ALA A N 1
ATOM 939 C CA . ALA A 1 125 ? -12.016 -15.289 5.194 1.00 87.19 125 ALA A CA 1
ATOM 940 C C . ALA A 1 125 ? -12.457 -15.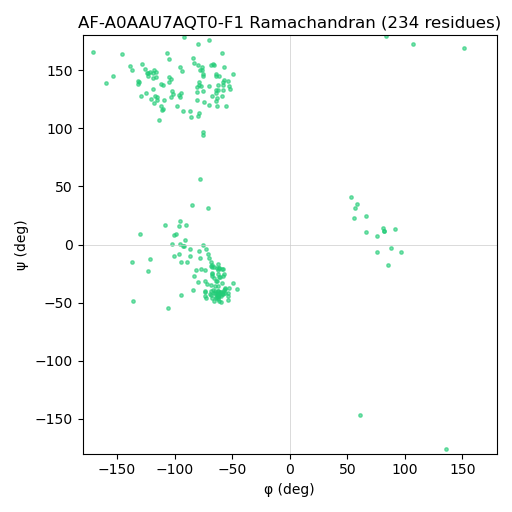120 3.737 1.00 87.19 125 ALA A C 1
ATOM 942 O O . ALA A 1 125 ? -13.619 -15.356 3.394 1.00 87.19 125 ALA A O 1
ATOM 943 N N . SER A 1 126 ? -11.552 -14.669 2.879 1.00 70.88 126 SER A N 1
ATOM 944 C CA . SER A 1 126 ? -11.882 -14.426 1.481 1.00 70.88 126 SER A CA 1
ATOM 945 C C . SER A 1 126 ? -10.773 -14.944 0.570 1.00 70.88 126 SER A C 1
ATOM 947 O O . SER A 1 126 ? -9.607 -14.958 0.954 1.00 70.88 126 SER A O 1
ATOM 949 N N . GLY A 1 127 ? -11.134 -15.368 -0.645 1.00 78.94 127 GLY A N 1
ATOM 950 C CA . GLY A 1 127 ? -10.212 -15.876 -1.674 1.00 78.94 127 GLY A CA 1
ATOM 951 C C . GLY A 1 127 ? -9.317 -14.800 -2.299 1.00 78.94 127 GLY A C 1
ATOM 952 O O . GLY A 1 127 ? -9.009 -14.843 -3.488 1.00 78.94 127 GLY A O 1
ATOM 953 N N . TYR A 1 128 ? -8.955 -13.769 -1.539 1.00 92.94 128 TYR A N 1
ATOM 954 C CA . TYR A 1 128 ? -7.958 -12.809 -1.968 1.00 92.94 128 TYR A CA 1
ATOM 955 C C . TYR A 1 128 ? -6.555 -13.399 -1.771 1.00 92.94 128 TYR A C 1
ATOM 957 O O . TYR A 1 128 ? -6.269 -13.970 -0.717 1.00 92.94 128 TYR A O 1
ATOM 965 N N . PRO A 1 129 ? -5.644 -13.228 -2.745 1.00 91.62 129 PRO A N 1
ATOM 966 C CA . PRO A 1 129 ? -4.291 -13.741 -2.616 1.00 91.62 129 PRO A CA 1
ATOM 967 C C . PRO A 1 129 ? -3.552 -13.052 -1.467 1.00 91.62 129 PRO A C 1
ATOM 969 O O . PRO A 1 129 ? -3.703 -11.845 -1.243 1.00 91.62 129 PRO A O 1
ATOM 972 N N . GLN A 1 130 ? -2.708 -13.824 -0.790 1.00 93.75 130 GLN A N 1
ATOM 973 C CA . GLN A 1 130 ? -1.832 -13.326 0.262 1.00 93.75 130 GLN A CA 1
ATOM 974 C C . GLN A 1 130 ? -0.852 -12.287 -0.302 1.00 93.75 130 GLN A C 1
ATOM 976 O O . GLN A 1 130 ? -0.279 -12.460 -1.386 1.00 93.75 130 GLN A O 1
ATOM 981 N N . VAL A 1 131 ? -0.657 -11.203 0.445 1.00 96.06 131 VAL A N 1
ATOM 982 C CA . VAL A 1 131 ? 0.361 -10.181 0.191 1.00 96.06 131 VAL A CA 1
ATOM 983 C C . VAL A 1 131 ? 1.423 -10.317 1.288 1.00 96.06 131 VAL A C 1
ATOM 985 O O . VAL A 1 131 ? 1.065 -10.231 2.459 1.00 96.06 131 VAL A O 1
ATOM 988 N N . PRO A 1 132 ? 2.712 -10.504 0.950 1.00 96.00 132 PRO A N 1
ATOM 989 C CA . PRO A 1 132 ? 3.761 -10.727 1.952 1.00 96.00 132 PRO A CA 1
ATOM 990 C C . PRO A 1 132 ? 3.927 -9.557 2.926 1.00 96.00 132 PRO A C 1
ATOM 992 O O . PRO A 1 132 ? 3.841 -8.415 2.490 1.00 96.00 132 PRO A O 1
ATOM 995 N N . ASP A 1 133 ? 4.249 -9.800 4.198 1.00 93.88 133 ASP A N 1
ATOM 996 C CA . ASP A 1 133 ? 4.499 -8.730 5.184 1.00 93.88 133 ASP A CA 1
ATOM 997 C C . ASP A 1 133 ? 5.898 -8.104 5.084 1.00 93.88 133 ASP A C 1
ATOM 999 O O . ASP A 1 133 ? 6.071 -6.902 5.297 1.00 93.88 133 ASP A O 1
ATOM 1003 N N . GLY A 1 134 ? 6.908 -8.881 4.692 1.00 93.44 134 GLY A N 1
ATOM 1004 C CA . GLY A 1 134 ? 8.258 -8.360 4.494 1.00 93.44 134 GLY A CA 1
ATOM 1005 C C . GLY A 1 134 ? 8.315 -7.400 3.306 1.00 93.44 134 GLY A C 1
ATOM 1006 O O . GLY A 1 134 ? 7.915 -7.756 2.197 1.00 93.44 134 GLY A O 1
ATOM 1007 N N . ILE A 1 135 ? 8.850 -6.186 3.489 1.00 92.81 135 ILE A N 1
ATOM 1008 C CA . ILE A 1 135 ? 8.922 -5.199 2.398 1.00 92.81 135 ILE A CA 1
ATOM 1009 C C . ILE A 1 135 ? 9.651 -5.701 1.147 1.00 92.81 135 ILE A C 1
ATOM 1011 O O . ILE A 1 135 ? 9.232 -5.384 0.033 1.00 92.81 135 ILE A O 1
ATOM 1015 N N . TYR A 1 136 ? 10.725 -6.481 1.305 1.00 95.44 136 TYR A N 1
ATOM 1016 C CA . TYR A 1 136 ? 11.428 -7.055 0.159 1.00 95.44 136 TYR A CA 1
ATOM 1017 C C . TYR A 1 136 ? 10.540 -8.064 -0.574 1.00 95.44 136 TYR A C 1
ATOM 1019 O O . TYR A 1 136 ? 10.395 -7.967 -1.790 1.00 95.44 136 TYR A O 1
ATOM 1027 N N . ASP A 1 137 ? 9.909 -8.987 0.153 1.00 96.81 137 ASP A N 1
ATOM 1028 C CA . ASP A 1 137 ? 9.060 -10.022 -0.442 1.00 96.81 137 ASP A CA 1
ATOM 1029 C C . ASP A 1 137 ? 7.830 -9.407 -1.112 1.00 96.81 137 ASP A C 1
ATOM 1031 O O . ASP A 1 137 ? 7.430 -9.827 -2.194 1.00 96.81 137 ASP A O 1
ATOM 1035 N N . ARG A 1 138 ? 7.281 -8.336 -0.534 1.00 96.62 138 ARG A N 1
ATOM 1036 C CA . ARG A 1 138 ? 6.214 -7.538 -1.141 1.00 96.62 138 ARG A CA 1
ATOM 1037 C C . ARG A 1 138 ? 6.671 -6.831 -2.414 1.00 96.62 138 ARG A C 1
ATOM 1039 O O . ARG A 1 138 ? 5.923 -6.792 -3.390 1.00 96.62 138 ARG A O 1
ATOM 1046 N N . LEU A 1 139 ? 7.882 -6.268 -2.423 1.00 97.44 139 LEU A N 1
ATOM 1047 C CA . LEU A 1 139 ? 8.466 -5.679 -3.627 1.00 97.44 139 LEU A CA 1
ATOM 1048 C C . LEU A 1 139 ? 8.645 -6.746 -4.705 1.00 97.44 139 LEU A C 1
ATOM 1050 O O . LEU A 1 139 ? 8.231 -6.517 -5.834 1.00 97.44 139 LEU A O 1
ATOM 1054 N N . ALA A 1 140 ? 9.202 -7.907 -4.365 1.00 98.12 140 ALA A N 1
ATOM 1055 C CA . ALA A 1 140 ? 9.360 -9.027 -5.287 1.00 98.12 140 ALA A CA 1
ATOM 1056 C C . ALA A 1 140 ? 8.000 -9.502 -5.832 1.00 98.12 140 ALA A C 1
ATOM 1058 O O . ALA A 1 140 ? 7.839 -9.660 -7.041 1.00 98.12 140 ALA A O 1
ATOM 1059 N N . TRP A 1 141 ? 6.997 -9.630 -4.957 1.00 97.25 141 TRP A N 1
ATOM 1060 C CA . TRP A 1 141 ? 5.613 -9.958 -5.304 1.00 97.25 141 TRP A CA 1
ATOM 1061 C C . TRP A 1 141 ? 5.006 -8.947 -6.289 1.00 97.25 141 TRP A C 1
ATOM 1063 O O . TRP A 1 141 ? 4.331 -9.357 -7.235 1.00 97.25 141 TRP A O 1
ATOM 1073 N N . LEU A 1 142 ? 5.270 -7.646 -6.123 1.00 97.38 142 LEU A N 1
ATOM 1074 C CA . LEU A 1 142 ? 4.823 -6.604 -7.055 1.00 97.38 142 LEU A CA 1
ATOM 1075 C C . LEU A 1 142 ? 5.605 -6.610 -8.370 1.00 97.38 142 LEU A C 1
ATOM 1077 O O . LEU A 1 142 ? 4.993 -6.553 -9.432 1.00 97.38 142 LEU A O 1
ATOM 1081 N N . VAL A 1 143 ? 6.936 -6.704 -8.316 1.00 98.12 143 VAL A N 1
ATOM 1082 C CA . VAL A 1 143 ? 7.800 -6.710 -9.507 1.00 98.12 143 VAL A CA 1
ATOM 1083 C C . VAL A 1 143 ? 7.455 -7.886 -10.417 1.00 98.12 143 VAL A C 1
ATOM 1085 O O . VAL A 1 143 ? 7.331 -7.697 -11.621 1.00 98.12 143 VAL A O 1
ATOM 1088 N N . ALA A 1 144 ? 7.188 -9.066 -9.851 1.00 97.81 144 ALA A N 1
ATOM 1089 C CA . ALA A 1 144 ? 6.748 -10.244 -10.600 1.00 97.81 144 ALA A CA 1
ATOM 1090 C C . ALA A 1 144 ? 5.449 -10.030 -11.405 1.00 97.81 144 ALA A C 1
ATOM 1092 O O . ALA A 1 144 ? 5.176 -10.785 -12.334 1.00 97.81 144 ALA A O 1
ATOM 1093 N N . ARG A 1 145 ? 4.636 -9.028 -11.045 1.00 97.25 145 ARG A N 1
ATOM 1094 C CA . ARG A 1 145 ? 3.326 -8.739 -11.650 1.00 97.25 145 ARG A CA 1
ATOM 1095 C C . ARG A 1 145 ? 3.351 -7.604 -12.665 1.00 97.25 145 ARG A C 1
ATOM 1097 O O . ARG A 1 145 ? 2.343 -7.411 -13.338 1.00 97.25 145 ARG A O 1
ATOM 1104 N N . ILE A 1 146 ? 4.453 -6.858 -12.778 1.00 98.00 146 ILE A N 1
ATOM 1105 C CA . ILE A 1 146 ? 4.566 -5.794 -13.781 1.00 98.00 146 ILE A CA 1
ATOM 1106 C C . ILE A 1 146 ? 4.482 -6.464 -15.159 1.00 98.00 146 ILE A C 1
ATOM 1108 O O . ILE A 1 146 ? 5.327 -7.316 -15.428 1.00 98.00 146 ILE A O 1
ATOM 1112 N N . PRO A 1 147 ? 3.504 -6.148 -16.024 1.00 98.06 147 PRO A N 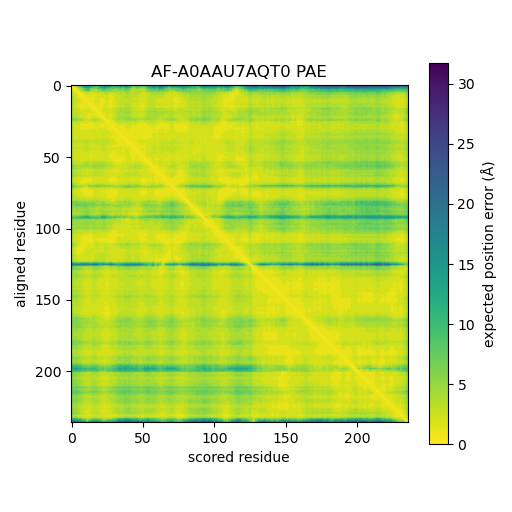1
ATOM 1113 C CA . PRO A 1 147 ? 3.363 -6.828 -17.312 1.00 98.06 147 PRO A CA 1
ATOM 1114 C C . PRO A 1 147 ? 4.524 -6.531 -18.269 1.00 98.06 147 PRO A C 1
ATOM 1116 O O . PRO A 1 147 ? 5.154 -5.481 -18.174 1.00 98.06 147 PRO A O 1
ATOM 1119 N N . SER A 1 148 ? 4.771 -7.433 -19.224 1.00 98.44 148 SER A N 1
ATOM 1120 C CA . SER A 1 148 ? 5.672 -7.147 -20.352 1.00 98.44 148 SER A CA 1
ATOM 1121 C C . SER A 1 148 ? 5.187 -5.918 -21.123 1.00 98.44 148 SER A C 1
ATOM 1123 O O . SER A 1 148 ? 3.978 -5.738 -21.295 1.00 98.44 148 SER A O 1
ATOM 1125 N N . GLY A 1 149 ? 6.113 -5.058 -21.545 1.00 98.38 149 GLY A N 1
ATOM 1126 C CA . GLY A 1 149 ? 5.796 -3.820 -22.265 1.00 98.38 149 GLY A CA 1
ATOM 1127 C C . GLY A 1 149 ? 5.236 -2.706 -21.375 1.00 98.38 149 GLY A C 1
ATOM 1128 O O . GLY A 1 149 ? 4.795 -1.671 -21.876 1.00 98.38 149 GLY A O 1
ATOM 1129 N N . ARG A 1 150 ? 5.230 -2.908 -20.049 1.00 98.62 150 ARG A N 1
ATOM 1130 C CA . ARG A 1 150 ? 4.809 -1.914 -19.058 1.00 98.62 150 ARG A CA 1
ATOM 1131 C C . ARG A 1 150 ? 5.934 -1.609 -18.082 1.00 98.62 150 ARG A C 1
ATOM 1133 O O . ARG A 1 150 ? 6.721 -2.482 -17.726 1.00 98.62 150 ARG A O 1
ATOM 1140 N N . VAL A 1 151 ? 5.957 -0.373 -17.595 1.00 98.62 151 VAL A N 1
ATOM 1141 C CA . VAL A 1 151 ? 6.967 0.108 -16.644 1.00 98.62 151 VAL A CA 1
ATOM 1142 C C . VAL A 1 151 ? 6.348 0.758 -15.415 1.00 98.62 151 VAL A C 1
ATOM 1144 O O . VAL A 1 151 ? 5.232 1.269 -15.448 1.00 98.62 151 VAL A O 1
ATOM 1147 N N . VAL A 1 152 ? 7.084 0.771 -14.306 1.00 98.25 152 VAL A N 1
ATOM 1148 C CA . VAL A 1 152 ? 6.675 1.445 -13.065 1.00 98.25 152 VAL A CA 1
ATOM 1149 C C . VAL A 1 152 ? 7.809 2.315 -12.537 1.00 98.25 152 VAL A C 1
ATOM 11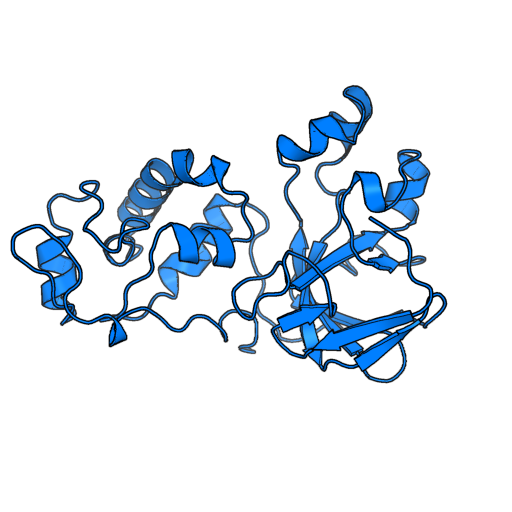51 O O . VAL A 1 152 ? 8.968 1.918 -12.570 1.00 98.25 152 VAL A O 1
ATOM 1154 N N . THR A 1 153 ? 7.509 3.506 -12.026 1.00 97.94 153 THR A N 1
ATOM 1155 C CA . THR A 1 153 ? 8.532 4.380 -11.430 1.00 97.94 153 THR A CA 1
ATOM 1156 C C . THR A 1 153 ? 8.794 4.014 -9.970 1.00 97.94 153 THR A C 1
ATOM 1158 O O . THR A 1 153 ? 7.932 3.444 -9.302 1.00 97.94 153 THR A O 1
ATOM 1161 N N . TYR A 1 154 ? 9.938 4.416 -9.411 1.00 97.06 154 TYR A N 1
ATOM 1162 C CA . TYR A 1 154 ? 10.208 4.299 -7.969 1.00 97.06 154 TYR A CA 1
ATOM 1163 C C . TYR A 1 154 ? 9.118 4.936 -7.107 1.00 97.06 154 TYR A C 1
ATOM 1165 O O . TYR A 1 154 ? 8.719 4.362 -6.096 1.00 97.06 154 TYR A O 1
ATOM 1173 N N . ALA A 1 155 ? 8.621 6.111 -7.498 1.00 95.56 155 ALA A N 1
ATOM 1174 C CA . ALA A 1 155 ? 7.568 6.800 -6.761 1.00 95.56 155 ALA A CA 1
ATOM 1175 C C . ALA A 1 155 ? 6.272 5.975 -6.716 1.00 95.56 155 ALA A C 1
ATOM 1177 O O . ALA A 1 155 ? 5.675 5.839 -5.646 1.00 95.56 155 ALA A O 1
ATOM 1178 N N . THR A 1 156 ? 5.862 5.396 -7.847 1.00 96.81 156 THR A N 1
ATOM 1179 C CA . THR A 1 156 ? 4.687 4.518 -7.918 1.00 96.81 156 THR A CA 1
ATOM 1180 C C . THR A 1 156 ? 4.939 3.201 -7.189 1.00 96.81 156 THR A C 1
ATOM 1182 O O . THR A 1 156 ? 4.101 2.774 -6.401 1.00 96.81 156 THR A O 1
ATOM 1185 N N . LEU A 1 157 ? 6.115 2.591 -7.356 1.00 97.19 157 LEU A N 1
ATOM 1186 C CA . LEU A 1 157 ? 6.476 1.342 -6.688 1.00 97.19 157 LEU A CA 1
ATOM 1187 C C . LEU A 1 157 ? 6.430 1.482 -5.162 1.00 97.19 157 LEU A C 1
ATOM 1189 O O . LEU A 1 157 ? 5.875 0.611 -4.503 1.00 97.19 157 LEU A O 1
ATOM 1193 N N . LEU A 1 158 ? 6.938 2.588 -4.601 1.00 95.62 158 LEU A N 1
ATOM 1194 C CA . LEU A 1 158 ? 6.868 2.872 -3.161 1.00 95.62 158 LEU A CA 1
ATOM 1195 C C . LEU A 1 158 ? 5.430 3.000 -2.650 1.00 95.62 158 LEU A C 1
ATOM 1197 O O . LEU A 1 158 ? 5.129 2.505 -1.563 1.00 95.62 158 LEU A O 1
ATOM 1201 N N . GLN A 1 159 ? 4.552 3.646 -3.425 1.00 95.69 159 GLN A N 1
ATOM 1202 C CA . GLN A 1 159 ? 3.127 3.729 -3.099 1.00 95.69 159 GLN A CA 1
ATOM 1203 C C . GLN A 1 159 ? 2.482 2.344 -3.121 1.00 95.69 159 GLN A C 1
ATOM 1205 O O . GLN A 1 159 ? 1.795 1.984 -2.168 1.00 95.69 159 GLN A O 1
ATOM 1210 N N . LEU A 1 160 ? 2.766 1.547 -4.156 1.00 96.69 160 LEU A N 1
ATOM 1211 C CA . LEU A 1 160 ? 2.244 0.192 -4.294 1.00 96.69 160 LEU A CA 1
ATOM 1212 C C . LEU A 1 160 ? 2.716 -0.714 -3.156 1.00 96.69 160 LEU A C 1
ATOM 1214 O O . LEU A 1 160 ? 1.891 -1.382 -2.564 1.00 96.69 160 LEU A O 1
ATOM 1218 N N . ILE A 1 161 ? 3.987 -0.687 -2.747 1.00 95.69 161 ILE A N 1
ATOM 1219 C CA . ILE A 1 161 ? 4.444 -1.494 -1.599 1.00 95.69 161 ILE A CA 1
ATOM 1220 C C . ILE A 1 161 ? 4.005 -0.919 -0.235 1.00 95.69 161 ILE A C 1
ATOM 1222 O O . ILE A 1 161 ? 4.361 -1.476 0.800 1.00 95.69 161 ILE A O 1
ATOM 1226 N N . GLY A 1 162 ? 3.291 0.213 -0.195 1.00 94.12 162 GLY A N 1
ATOM 1227 C CA . GLY A 1 162 ? 2.870 0.854 1.053 1.00 94.12 162 GLY A CA 1
ATOM 1228 C C . GLY A 1 162 ? 4.027 1.398 1.902 1.00 94.12 162 GLY A C 1
ATOM 1229 O O . GLY A 1 162 ? 3.881 1.548 3.121 1.00 94.12 162 GLY A O 1
ATOM 1230 N N . ALA A 1 163 ? 5.175 1.713 1.294 1.00 91.38 163 ALA A N 1
ATOM 1231 C CA . ALA A 1 163 ? 6.375 2.162 1.996 1.00 91.38 163 ALA A CA 1
ATOM 1232 C C . ALA A 1 163 ? 6.500 3.691 2.042 1.00 91.38 163 ALA A C 1
ATOM 1234 O O . ALA A 1 163 ? 6.022 4.431 1.185 1.00 91.38 163 ALA A O 1
ATOM 1235 N N . ALA A 1 164 ? 7.186 4.193 3.070 1.00 86.81 164 ALA A N 1
ATOM 1236 C CA . ALA A 1 164 ? 7.482 5.618 3.177 1.00 86.81 164 ALA A CA 1
ATOM 1237 C C . ALA A 1 164 ? 8.621 6.029 2.223 1.00 86.81 164 ALA A C 1
ATOM 1239 O O . ALA A 1 164 ? 9.536 5.251 1.965 1.00 86.81 164 ALA A O 1
ATOM 1240 N N . ARG A 1 165 ? 8.639 7.298 1.791 1.00 87.56 165 ARG A N 1
ATOM 1241 C CA . ARG A 1 165 ? 9.663 7.862 0.883 1.00 87.56 165 ARG A CA 1
ATOM 1242 C C . ARG A 1 165 ? 11.126 7.512 1.226 1.00 87.56 165 ARG A C 1
ATOM 1244 O O . ARG A 1 165 ? 11.878 7.248 0.287 1.00 87.56 165 ARG A O 1
ATOM 1251 N N . PRO A 1 166 ? 11.566 7.459 2.504 1.00 88.00 166 PRO A N 1
ATOM 1252 C CA . PRO A 1 166 ? 12.944 7.083 2.837 1.00 88.00 166 PRO A CA 1
ATOM 1253 C C . PRO A 1 166 ? 13.378 5.691 2.351 1.00 88.00 166 PRO A C 1
ATOM 1255 O O . PRO A 1 166 ? 14.577 5.466 2.197 1.00 88.00 166 PRO A O 1
ATOM 1258 N N . TYR A 1 167 ? 12.437 4.782 2.072 1.00 89.38 167 TYR A N 1
ATOM 1259 C CA . TYR A 1 167 ? 12.730 3.461 1.507 1.00 89.38 167 TYR A CA 1
ATOM 1260 C C . TYR A 1 167 ? 13.203 3.510 0.047 1.00 89.38 167 TYR A C 1
ATOM 1262 O O . TYR A 1 167 ? 13.772 2.536 -0.432 1.00 89.38 167 TYR A O 1
ATOM 1270 N N . SER A 1 168 ? 13.084 4.650 -0.647 1.00 91.19 168 SER A N 1
ATOM 1271 C CA . SER A 1 168 ? 13.716 4.854 -1.966 1.00 91.19 168 SER A CA 1
ATOM 1272 C C . SER A 1 168 ? 15.201 4.478 -1.981 1.00 91.19 168 SER A C 1
ATOM 1274 O O . SER A 1 168 ? 15.689 3.944 -2.970 1.00 91.19 168 SER A O 1
ATOM 1276 N N . ARG A 1 169 ? 15.909 4.684 -0.862 1.00 91.38 169 ARG A N 1
ATOM 1277 C CA . ARG A 1 169 ? 17.343 4.389 -0.726 1.00 91.38 169 ARG A CA 1
ATOM 1278 C C . ARG A 1 169 ? 17.678 2.899 -0.771 1.00 91.38 169 ARG A C 1
ATOM 1280 O O . ARG A 1 169 ? 18.805 2.558 -1.106 1.00 91.38 169 ARG A O 1
ATOM 1287 N N . VAL A 1 170 ? 16.733 2.023 -0.420 1.00 93.00 170 VAL A N 1
ATOM 1288 C CA . VAL A 1 170 ? 16.955 0.565 -0.428 1.00 93.00 170 VAL A CA 1
ATOM 1289 C C . VAL A 1 170 ? 16.495 -0.100 -1.725 1.00 93.00 170 VAL A C 1
ATOM 1291 O O . VAL A 1 170 ? 16.921 -1.219 -2.008 1.00 93.00 170 VAL A O 1
ATOM 1294 N N . LEU A 1 171 ? 15.690 0.593 -2.544 1.00 95.00 171 LEU A N 1
ATOM 1295 C CA . LEU A 1 171 ? 15.191 0.063 -3.817 1.00 95.00 171 LEU A CA 1
ATOM 1296 C C . LEU A 1 171 ? 16.303 -0.442 -4.747 1.00 95.00 171 LEU A C 1
ATOM 1298 O O . LEU A 1 171 ? 16.145 -1.553 -5.243 1.00 95.00 171 LEU A O 1
ATOM 1302 N N . PRO A 1 172 ? 17.443 0.254 -4.945 1.00 95.19 172 PRO A N 1
ATOM 1303 C CA . PRO A 1 172 ? 18.506 -0.251 -5.817 1.00 95.19 172 PRO A CA 1
ATOM 1304 C C . PRO A 1 172 ? 19.001 -1.646 -5.414 1.00 95.19 172 PRO A C 1
ATOM 1306 O O . PRO A 1 172 ? 19.204 -2.516 -6.258 1.00 95.19 172 PRO A O 1
ATOM 1309 N N . THR A 1 173 ? 19.169 -1.878 -4.110 1.00 96.50 173 THR A N 1
ATOM 1310 C CA . THR A 1 173 ? 19.611 -3.170 -3.572 1.00 96.50 173 THR A CA 1
ATOM 1311 C C . THR A 1 173 ? 18.543 -4.242 -3.759 1.00 96.50 173 THR A C 1
ATOM 1313 O O . THR A 1 173 ? 18.859 -5.352 -4.181 1.00 96.50 173 THR A O 1
ATOM 1316 N N . TYR A 1 174 ? 17.279 -3.917 -3.486 1.00 97.00 174 TYR A N 1
ATOM 1317 C CA . TYR A 1 174 ? 16.173 -4.860 -3.659 1.00 97.00 174 TYR A CA 1
ATOM 1318 C C . TYR A 1 174 ? 15.937 -5.226 -5.122 1.00 97.00 174 TYR A C 1
ATOM 1320 O O . TYR A 1 174 ? 15.708 -6.392 -5.419 1.00 97.00 174 TYR A O 1
ATOM 1328 N N . LEU A 1 175 ? 16.058 -4.267 -6.037 1.00 97.25 175 LEU A N 1
ATOM 1329 C CA . LEU A 1 175 ? 15.883 -4.493 -7.468 1.00 97.25 175 LEU A CA 1
ATOM 1330 C C . LEU A 1 175 ? 17.001 -5.355 -8.058 1.00 97.25 175 LEU A C 1
ATOM 1332 O O . LEU A 1 175 ? 16.710 -6.269 -8.823 1.00 97.25 175 LEU A O 1
ATOM 1336 N N . ARG A 1 176 ? 18.260 -5.152 -7.641 1.00 96.69 176 ARG A N 1
ATOM 1337 C CA . ARG A 1 176 ? 19.357 -6.068 -8.004 1.00 96.69 176 ARG A CA 1
ATOM 1338 C C . ARG A 1 176 ? 19.119 -7.482 -7.482 1.00 96.69 176 ARG A C 1
ATOM 1340 O O . ARG A 1 176 ? 19.335 -8.443 -8.212 1.00 96.69 176 ARG A O 1
ATOM 1347 N N . ARG A 1 177 ? 18.643 -7.619 -6.240 1.00 97.12 177 ARG A N 1
ATOM 1348 C CA . ARG A 1 177 ? 18.306 -8.930 -5.666 1.00 97.12 177 ARG A CA 1
ATOM 1349 C C . ARG A 1 177 ? 17.163 -9.606 -6.432 1.00 97.12 177 ARG A C 1
ATOM 1351 O O . ARG A 1 177 ? 17.270 -10.788 -6.728 1.00 97.12 177 ARG A O 1
ATOM 1358 N N . ALA A 1 178 ? 16.116 -8.858 -6.783 1.00 97.19 178 ALA A N 1
ATOM 1359 C CA . ALA A 1 178 ? 14.992 -9.348 -7.576 1.00 97.19 178 ALA A CA 1
ATOM 1360 C C . ALA A 1 178 ? 15.440 -9.803 -8.979 1.00 97.19 178 ALA A C 1
ATOM 1362 O O . ALA A 1 178 ? 15.089 -10.903 -9.400 1.00 97.19 178 ALA A O 1
ATOM 1363 N N . ALA A 1 179 ? 16.274 -9.012 -9.662 1.00 96.31 179 ALA A N 1
ATOM 1364 C CA . ALA A 1 179 ? 16.867 -9.396 -10.945 1.00 96.31 179 ALA A CA 1
ATOM 1365 C C . ALA A 1 179 ? 17.726 -10.666 -10.833 1.00 96.31 179 ALA A C 1
ATOM 1367 O O . ALA A 1 179 ? 17.632 -11.548 -11.679 1.00 96.31 179 ALA A O 1
ATOM 1368 N N . GLY A 1 180 ? 18.509 -10.801 -9.755 1.00 95.44 180 GLY A N 1
ATOM 1369 C CA . GLY A 1 180 ? 19.350 -11.977 -9.504 1.00 95.44 180 GLY A CA 1
ATOM 1370 C C . GLY A 1 180 ? 18.579 -13.291 -9.330 1.00 95.44 180 GLY A C 1
ATOM 1371 O O . GLY A 1 180 ? 19.172 -14.357 -9.458 1.00 95.44 180 GLY A O 1
ATOM 1372 N N . VAL A 1 181 ? 17.268 -13.228 -9.072 1.00 96.62 181 VAL A N 1
ATOM 1373 C CA . VAL A 1 181 ? 16.370 -14.396 -9.037 1.00 96.62 181 VAL A CA 1
ATOM 1374 C C . VAL A 1 181 ? 15.410 -14.442 -10.236 1.00 96.62 181 VAL A C 1
ATOM 1376 O O . VAL A 1 181 ? 14.413 -15.156 -10.202 1.00 96.62 181 VAL A O 1
ATOM 1379 N N . GLY A 1 182 ? 15.696 -13.681 -11.298 1.00 96.06 182 GLY A N 1
ATOM 1380 C CA . GLY A 1 182 ? 14.959 -13.716 -12.565 1.00 96.06 182 GLY A CA 1
ATOM 1381 C C . GLY A 1 182 ? 13.659 -12.907 -12.597 1.00 96.06 182 GLY A C 1
ATOM 1382 O O . GLY A 1 182 ? 12.875 -13.060 -13.531 1.00 96.06 182 GLY A O 1
ATOM 1383 N N . LEU A 1 183 ? 13.396 -12.048 -11.606 1.00 98.06 183 LEU A N 1
ATOM 1384 C CA . LEU A 1 183 ? 12.232 -11.156 -11.649 1.00 98.06 183 LEU A CA 1
ATOM 1385 C C . LEU A 1 183 ? 12.479 -9.979 -12.606 1.00 98.06 183 LEU A C 1
ATOM 1387 O O . LEU A 1 183 ? 13.618 -9.517 -12.709 1.00 98.06 183 LEU A O 1
ATOM 1391 N N . PRO A 1 184 ? 11.430 -9.428 -13.253 1.00 97.88 184 PRO A N 1
ATOM 1392 C CA . PRO A 1 184 ? 11.561 -8.401 -14.290 1.00 97.88 184 PRO A CA 1
ATOM 1393 C C . PRO A 1 184 ? 11.823 -7.001 -13.704 1.00 97.88 184 PRO A C 1
ATOM 1395 O O . PRO A 1 184 ? 11.079 -6.044 -13.922 1.00 97.88 184 PRO A O 1
ATOM 1398 N N . ALA A 1 185 ? 12.886 -6.867 -12.911 1.00 97.88 185 ALA A N 1
ATOM 1399 C CA . ALA A 1 185 ? 13.247 -5.625 -12.237 1.00 97.88 185 ALA A CA 1
ATOM 1400 C C . ALA A 1 185 ? 13.698 -4.524 -13.216 1.00 97.88 185 ALA A C 1
ATOM 1402 O O . ALA A 1 185 ? 13.646 -3.345 -12.862 1.00 97.88 185 ALA A O 1
ATOM 1403 N N . HIS A 1 186 ? 14.065 -4.880 -14.456 1.00 97.81 186 HIS A N 1
ATOM 1404 C CA . HIS A 1 186 ? 14.352 -3.933 -15.540 1.00 97.81 186 HIS A CA 1
ATOM 1405 C C . HIS A 1 186 ? 13.139 -3.073 -15.921 1.00 97.81 186 HIS A C 1
ATOM 1407 O O . HIS A 1 186 ? 13.326 -1.966 -16.423 1.00 97.81 186 HIS A O 1
ATOM 1413 N N . ARG A 1 187 ? 11.911 -3.521 -15.609 1.00 98.44 187 ARG A N 1
ATOM 1414 C CA . ARG A 1 187 ? 10.657 -2.766 -15.802 1.00 98.44 187 ARG A CA 1
ATOM 1415 C C . ARG A 1 187 ? 10.466 -1.617 -14.806 1.00 98.44 187 ARG A C 1
ATOM 1417 O O . ARG A 1 187 ? 9.488 -0.873 -14.889 1.00 98.44 187 ARG A O 1
ATOM 1424 N N . VAL A 1 188 ? 11.373 -1.458 -13.842 1.00 98.25 188 VAL A N 1
ATOM 1425 C CA . VAL A 1 188 ? 11.324 -0.370 -12.864 1.00 98.25 188 VAL A CA 1
ATOM 1426 C C . VAL A 1 188 ? 12.205 0.792 -13.321 1.00 98.25 188 VAL A C 1
ATOM 1428 O O . VAL A 1 188 ? 13.388 0.617 -13.587 1.00 98.25 188 VAL A O 1
ATOM 1431 N N . LEU A 1 189 ? 11.640 1.995 -13.368 1.00 98.12 189 LEU A N 1
ATOM 1432 C CA . LEU A 1 189 ? 12.315 3.243 -13.720 1.00 98.12 189 LEU A CA 1
ATOM 1433 C C . LEU A 1 189 ? 12.540 4.121 -12.484 1.00 98.12 189 LEU A C 1
ATOM 1435 O O . LEU A 1 189 ? 11.908 3.952 -11.437 1.00 98.12 189 LEU A O 1
ATOM 1439 N N . THR A 1 190 ? 13.406 5.122 -12.614 1.00 97.00 190 THR A N 1
ATOM 1440 C CA . THR A 1 190 ? 13.524 6.202 -11.625 1.00 97.00 190 THR A CA 1
ATOM 1441 C C . THR A 1 190 ? 12.191 6.942 -11.451 1.00 97.00 190 THR A C 1
ATOM 1443 O O . THR A 1 190 ? 11.277 6.836 -12.271 1.00 97.00 190 THR A O 1
ATOM 1446 N N . SER A 1 191 ? 12.059 7.737 -10.384 1.00 95.44 191 SER A N 1
ATOM 1447 C CA . SER A 1 191 ? 10.855 8.558 -10.160 1.00 95.44 191 SER A CA 1
ATOM 1448 C C . SER A 1 191 ? 10.562 9.538 -11.302 1.00 95.44 191 SER A C 1
ATOM 1450 O O . SER A 1 191 ? 9.402 9.871 -11.510 1.00 95.44 191 SER A O 1
ATOM 1452 N N . SER A 1 192 ? 11.591 9.964 -12.040 1.00 96.06 192 SER A N 1
ATOM 1453 C CA . SER A 1 192 ? 11.473 10.852 -13.203 1.00 96.06 192 SER A CA 1
ATOM 1454 C C . SER A 1 192 ? 11.296 10.090 -14.524 1.00 96.06 192 SER A C 1
ATOM 1456 O O . SER A 1 192 ? 11.538 10.662 -15.576 1.00 96.06 192 SER A O 1
ATOM 1458 N N . ALA A 1 193 ? 10.925 8.804 -14.471 1.00 97.69 193 ALA A N 1
ATOM 1459 C CA . ALA A 1 193 ? 10.716 7.933 -15.632 1.00 97.69 193 ALA A CA 1
ATOM 1460 C C . ALA A 1 193 ? 11.943 7.771 -16.554 1.00 97.69 193 ALA A C 1
ATOM 1462 O O . ALA A 1 193 ? 11.802 7.603 -17.760 1.00 97.69 193 ALA A O 1
ATOM 1463 N N . ASN A 1 194 ? 13.146 7.766 -15.973 1.00 97.94 194 ASN A N 1
ATOM 1464 C CA . ASN A 1 194 ? 14.389 7.411 -16.669 1.00 97.94 194 ASN A CA 1
ATOM 1465 C C . ASN A 1 194 ? 14.876 6.016 -16.266 1.00 97.94 194 ASN A C 1
ATOM 1467 O O . ASN A 1 194 ? 14.551 5.551 -15.165 1.00 97.94 194 ASN A O 1
ATOM 1471 N N . LEU A 1 195 ? 15.717 5.397 -17.097 1.00 97.62 195 LEU A N 1
ATOM 1472 C CA . LEU A 1 195 ? 16.487 4.204 -16.738 1.00 97.62 195 LEU A CA 1
ATOM 1473 C C . LEU A 1 195 ? 17.204 4.390 -15.393 1.00 97.62 195 LEU A C 1
ATOM 1475 O O . LEU A 1 195 ? 17.628 5.483 -15.017 1.00 97.62 195 LEU A O 1
ATOM 1479 N N . THR A 1 196 ? 17.332 3.302 -14.642 1.00 95.31 196 THR A N 1
ATOM 1480 C CA . THR A 1 196 ? 17.879 3.328 -13.276 1.00 95.31 196 THR A CA 1
ATOM 1481 C C . THR A 1 196 ? 19.404 3.353 -13.234 1.00 95.31 196 THR A C 1
ATOM 1483 O O . THR A 1 196 ? 19.983 3.713 -12.210 1.00 95.31 196 THR A O 1
ATOM 1486 N N . GLY A 1 197 ? 20.055 2.898 -14.310 1.00 90.69 197 GLY A N 1
ATOM 1487 C CA . GLY A 1 197 ? 21.495 2.637 -14.335 1.00 90.69 197 GLY A CA 1
ATOM 1488 C C . GLY A 1 197 ? 21.934 1.481 -13.425 1.00 90.69 197 GLY A C 1
ATOM 1489 O O . GLY A 1 197 ? 23.123 1.322 -13.174 1.00 90.69 197 GLY A O 1
ATOM 1490 N N . HIS A 1 198 ? 21.004 0.682 -12.883 1.00 88.94 198 HIS A N 1
ATOM 1491 C CA . HIS A 1 198 ? 21.332 -0.468 -12.027 1.00 88.94 198 HIS A CA 1
ATOM 1492 C C . HIS A 1 198 ? 21.548 -1.768 -12.802 1.00 88.94 198 HIS A C 1
ATOM 1494 O O . HIS A 1 198 ? 22.096 -2.712 -12.233 1.00 88.94 198 HIS A O 1
ATOM 1500 N N . PHE A 1 199 ? 21.131 -1.807 -14.068 1.00 87.62 199 PHE A N 1
ATOM 1501 C CA . PHE A 1 199 ? 21.281 -2.948 -14.964 1.00 87.62 199 PHE A CA 1
ATOM 1502 C C . PHE A 1 199 ? 21.907 -2.452 -16.266 1.00 87.62 199 PHE A C 1
ATOM 1504 O O . PHE A 1 199 ? 21.421 -1.478 -16.846 1.00 87.62 199 PHE A O 1
ATOM 1511 N N . ALA A 1 200 ? 22.988 -3.094 -16.706 1.00 87.50 200 ALA A N 1
ATOM 1512 C CA . ALA A 1 200 ? 23.699 -2.694 -17.921 1.00 87.50 200 ALA A CA 1
ATOM 1513 C C . ALA A 1 200 ? 22.840 -2.882 -19.185 1.00 87.50 200 ALA A C 1
ATOM 1515 O O . ALA A 1 200 ? 22.970 -2.140 -20.151 1.00 87.50 200 ALA A O 1
ATOM 1516 N N . ASP A 1 201 ? 21.929 -3.847 -19.151 1.00 94.19 201 ASP A N 1
ATOM 1517 C CA . ASP A 1 201 ? 21.048 -4.278 -20.230 1.00 94.19 201 ASP A CA 1
ATOM 1518 C C . ASP A 1 201 ? 19.617 -3.724 -20.112 1.00 94.19 201 ASP A C 1
ATOM 1520 O O . ASP A 1 201 ? 18.751 -4.107 -20.898 1.00 94.19 201 ASP A O 1
ATOM 1524 N N . GLN A 1 202 ? 19.353 -2.796 -19.176 1.00 97.12 202 GLN A N 1
ATOM 1525 C CA . GLN A 1 202 ? 17.991 -2.319 -18.900 1.00 97.12 202 GLN A CA 1
ATOM 1526 C C . GLN A 1 202 ? 17.277 -1.811 -20.160 1.00 97.12 202 GLN A C 1
ATOM 1528 O O . GLN A 1 202 ? 16.134 -2.184 -20.408 1.00 97.12 202 GLN A O 1
ATOM 1533 N N . ALA A 1 203 ? 17.951 -0.968 -20.949 1.00 97.25 203 ALA A N 1
ATOM 1534 C CA . ALA A 1 203 ? 17.390 -0.403 -22.175 1.00 97.25 203 ALA A CA 1
ATOM 1535 C C . ALA A 1 203 ? 17.041 -1.501 -23.186 1.00 97.25 203 ALA A C 1
ATOM 1537 O O . ALA A 1 203 ? 15.924 -1.545 -23.691 1.00 97.25 203 ALA A O 1
ATOM 1538 N N . SER A 1 204 ? 17.975 -2.421 -23.434 1.00 96.75 204 SER A N 1
ATOM 1539 C CA . SER A 1 204 ? 17.801 -3.513 -24.393 1.00 96.75 204 SER A CA 1
ATOM 1540 C C . SER A 1 204 ? 16.650 -4.441 -24.004 1.00 96.75 204 SER A C 1
ATOM 1542 O O . SER A 1 204 ? 15.859 -4.818 -24.864 1.00 96.75 204 SER A O 1
ATOM 1544 N N . LEU A 1 205 ? 16.512 -4.769 -22.714 1.00 97.50 205 LEU A N 1
ATOM 1545 C CA . LEU A 1 205 ? 15.406 -5.588 -22.208 1.00 97.50 205 LEU A CA 1
ATOM 1546 C C . LEU A 1 205 ? 14.054 -4.879 -22.351 1.00 97.50 205 LEU A C 1
ATOM 1548 O O . LEU A 1 205 ? 13.073 -5.499 -22.746 1.00 97.50 205 LEU A O 1
ATOM 1552 N N . LEU A 1 206 ? 13.998 -3.577 -22.064 1.00 98.19 206 LEU A N 1
ATOM 1553 C CA . LEU A 1 206 ? 12.791 -2.769 -22.241 1.00 98.19 206 LEU A CA 1
ATOM 1554 C C . LEU A 1 206 ? 12.379 -2.677 -23.717 1.00 98.19 206 LEU A C 1
ATOM 1556 O O . LEU A 1 206 ? 11.216 -2.907 -24.042 1.00 98.19 2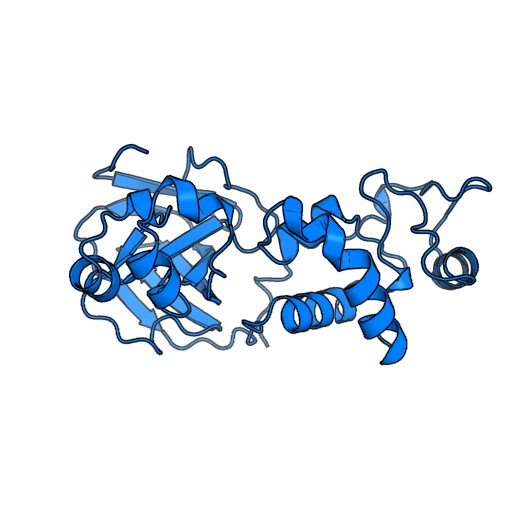06 LEU A O 1
ATOM 1560 N N . ILE A 1 207 ? 13.333 -2.421 -24.614 1.00 97.69 207 ILE A N 1
ATOM 1561 C CA . ILE A 1 207 ? 13.099 -2.363 -26.064 1.00 97.69 207 ILE A CA 1
ATOM 1562 C C . ILE A 1 207 ? 12.617 -3.719 -26.595 1.00 97.69 207 ILE A C 1
ATOM 1564 O O . ILE A 1 207 ? 11.689 -3.759 -27.400 1.00 97.69 207 ILE A O 1
ATOM 1568 N N . ALA A 1 208 ? 13.185 -4.830 -26.113 1.00 98.06 208 ALA A N 1
ATOM 1569 C CA . ALA A 1 208 ? 12.742 -6.178 -26.477 1.00 98.06 208 ALA A CA 1
ATOM 1570 C C . ALA A 1 208 ? 11.287 -6.465 -26.057 1.00 98.06 208 ALA A C 1
ATOM 1572 O O . ALA A 1 208 ? 10.611 -7.280 -26.681 1.00 98.06 208 ALA A O 1
ATOM 1573 N N . GLU A 1 209 ? 10.787 -5.772 -25.034 1.00 98.38 209 GLU A N 1
ATOM 1574 C CA . GLU A 1 209 ? 9.387 -5.820 -24.602 1.00 98.38 209 GLU A CA 1
ATOM 1575 C C . GLU A 1 209 ? 8.499 -4.755 -25.270 1.00 98.38 209 GLU A C 1
ATOM 1577 O O . GLU A 1 209 ? 7.317 -4.640 -24.945 1.00 98.38 209 GLU A O 1
ATOM 1582 N N . GLY A 1 210 ? 9.048 -3.971 -26.202 1.00 98.25 210 GLY A N 1
ATOM 1583 C CA . GLY A 1 210 ? 8.336 -2.908 -26.910 1.00 98.25 210 GLY A CA 1
ATOM 1584 C C . GLY A 1 210 ? 8.220 -1.592 -26.136 1.00 98.25 210 GLY A C 1
ATOM 1585 O O . GLY A 1 210 ? 7.419 -0.740 -26.517 1.00 98.25 210 GLY A O 1
ATOM 1586 N N . VAL A 1 211 ? 8.987 -1.396 -25.059 1.00 98.38 211 VAL A N 1
ATOM 1587 C CA . VAL A 1 211 ? 9.027 -0.128 -24.314 1.00 98.38 211 VAL A CA 1
ATOM 1588 C C . VAL A 1 211 ? 9.928 0.878 -25.024 1.00 98.38 211 VAL A C 1
ATOM 1590 O O . VAL A 1 211 ? 11.106 0.614 -25.267 1.00 98.38 211 VAL A O 1
ATOM 1593 N N . ALA A 1 212 ? 9.376 2.049 -25.337 1.00 96.25 212 ALA A N 1
ATOM 1594 C CA . ALA A 1 212 ? 10.078 3.109 -26.044 1.00 96.25 212 ALA A CA 1
ATOM 1595 C C . ALA A 1 212 ? 10.853 3.996 -25.058 1.00 96.25 212 ALA A C 1
ATOM 1597 O O . ALA A 1 212 ? 10.260 4.698 -24.235 1.00 96.25 212 ALA A O 1
ATOM 1598 N N . VAL A 1 213 ? 12.183 3.987 -25.163 1.00 97.06 213 VAL A N 1
ATOM 1599 C CA . VAL A 1 213 ? 13.081 4.880 -24.417 1.00 97.06 213 VAL A CA 1
ATOM 1600 C C . VAL A 1 213 ? 13.951 5.681 -25.378 1.00 97.06 213 VAL A C 1
ATOM 1602 O O . VAL A 1 213 ? 14.327 5.188 -26.441 1.00 97.06 213 VAL A O 1
ATOM 1605 N N . ASP A 1 214 ? 14.251 6.924 -25.021 1.00 95.75 214 ASP A N 1
ATOM 1606 C CA . ASP A 1 214 ? 15.119 7.791 -25.813 1.00 95.75 214 ASP A CA 1
ATOM 1607 C C . ASP A 1 214 ? 16.616 7.471 -25.585 1.00 95.75 214 ASP A C 1
ATOM 1609 O O . ASP A 1 214 ? 16.958 6.689 -24.689 1.00 95.75 214 ASP A O 1
ATOM 1613 N N . PRO A 1 215 ? 17.544 8.073 -26.357 1.00 94.19 215 PRO A N 1
ATOM 1614 C CA . PRO A 1 215 ? 18.981 7.846 -26.180 1.00 94.19 215 PRO A CA 1
ATOM 1615 C C . PRO A 1 215 ? 19.542 8.262 -24.810 1.00 94.19 215 PRO A C 1
ATOM 1617 O O . PRO A 1 215 ? 20.619 7.809 -24.432 1.00 94.19 215 PRO A O 1
ATOM 1620 N N . THR A 1 216 ? 18.844 9.128 -24.069 1.00 94.38 216 THR A N 1
ATOM 1621 C CA . THR A 1 216 ? 19.214 9.536 -22.703 1.00 94.38 216 THR A CA 1
ATOM 1622 C C . THR A 1 216 ? 18.661 8.583 -21.636 1.00 94.38 216 THR A C 1
ATOM 1624 O O . THR A 1 216 ? 19.066 8.644 -20.475 1.00 94.38 216 THR A O 1
ATOM 1627 N N . GLY A 1 217 ? 17.778 7.660 -22.034 1.00 94.56 217 GLY A N 1
ATOM 1628 C CA . GLY A 1 217 ? 17.114 6.692 -21.173 1.00 94.56 217 GLY A CA 1
ATOM 1629 C C . GLY A 1 217 ? 15.770 7.165 -20.615 1.00 94.56 217 GLY A C 1
ATOM 1630 O O . GLY A 1 217 ? 15.262 6.537 -19.683 1.00 94.56 217 GLY A O 1
ATOM 1631 N N . ALA A 1 218 ? 15.186 8.245 -21.132 1.00 97.81 218 ALA A N 1
ATOM 1632 C CA . ALA A 1 218 ? 13.860 8.701 -20.730 1.00 97.81 218 ALA A CA 1
ATOM 1633 C C . ALA A 1 218 ? 12.763 7.865 -21.404 1.00 97.81 218 ALA A C 1
ATOM 1635 O O . ALA A 1 218 ? 12.864 7.533 -22.585 1.00 97.81 218 ALA A O 1
ATOM 1636 N N . LEU A 1 219 ? 11.699 7.535 -20.667 1.00 98.19 219 LEU A N 1
ATOM 1637 C CA . LEU A 1 219 ? 10.499 6.915 -21.233 1.00 98.19 219 LEU A CA 1
ATOM 1638 C C . LEU A 1 219 ? 9.831 7.874 -22.230 1.00 98.19 219 LEU A C 1
ATOM 1640 O O . LEU A 1 219 ? 9.496 9.001 -21.867 1.00 98.19 219 LEU A O 1
ATOM 1644 N N . LEU A 1 220 ? 9.600 7.411 -23.459 1.00 97.50 220 LEU A N 1
ATOM 1645 C CA . LEU A 1 220 ? 8.997 8.214 -24.527 1.00 97.50 220 LEU A CA 1
ATOM 1646 C C . LEU A 1 220 ? 7.466 8.219 -24.474 1.00 97.50 220 LEU A C 1
ATOM 1648 O O . LEU A 1 220 ? 6.848 9.255 -24.706 1.00 97.50 220 LEU A O 1
ATOM 1652 N N . ASP A 1 221 ? 6.855 7.075 -24.162 1.00 97.25 221 ASP A N 1
ATOM 1653 C CA . ASP A 1 221 ? 5.401 6.925 -24.119 1.00 97.25 221 ASP A CA 1
ATOM 1654 C C . ASP A 1 221 ? 4.910 6.672 -22.689 1.00 97.25 221 ASP A C 1
ATOM 1656 O O . ASP A 1 221 ? 5.054 5.587 -22.120 1.00 97.25 221 ASP A O 1
ATOM 1660 N N . SER A 1 222 ? 4.283 7.691 -22.099 1.00 96.19 222 SER A N 1
ATOM 1661 C CA . SER A 1 222 ? 3.705 7.596 -20.758 1.00 96.19 222 SER A CA 1
ATOM 1662 C C . SER A 1 222 ? 2.530 6.619 -20.684 1.00 96.19 222 SER A C 1
ATOM 1664 O O . SER A 1 222 ? 2.245 6.114 -19.596 1.00 96.19 222 SER A O 1
ATOM 1666 N N . ALA A 1 223 ? 1.898 6.273 -21.813 1.00 97.19 223 ALA A N 1
ATOM 1667 C CA . ALA A 1 223 ? 0.878 5.237 -21.848 1.00 97.19 223 ALA A CA 1
ATOM 1668 C C . ALA A 1 223 ? 1.450 3.867 -21.469 1.00 97.19 223 ALA A C 1
ATOM 1670 O O . ALA A 1 223 ? 0.685 3.012 -21.041 1.00 97.19 223 ALA A O 1
ATOM 1671 N N . GLN A 1 224 ? 2.771 3.652 -21.553 1.00 98.00 224 GLN A N 1
ATOM 1672 C CA . GLN A 1 224 ? 3.440 2.414 -21.136 1.00 98.00 224 GLN A CA 1
ATOM 1673 C C . GLN A 1 224 ? 3.648 2.312 -19.617 1.00 98.00 224 GLN A C 1
A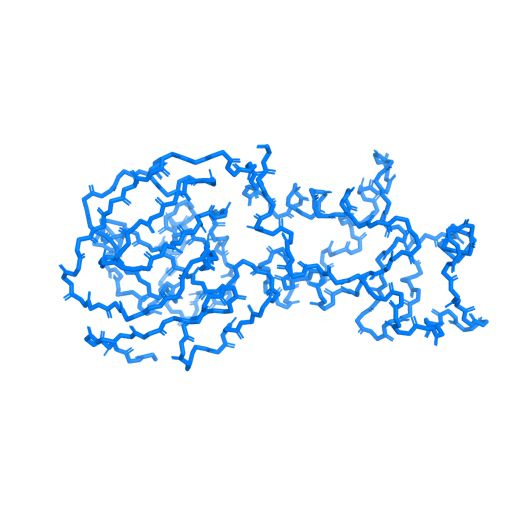TOM 1675 O O . GLN A 1 224 ? 4.052 1.257 -19.123 1.00 98.00 224 GLN A O 1
ATOM 1680 N N . LEU A 1 225 ? 3.321 3.353 -18.843 1.00 98.06 225 LEU A N 1
ATOM 1681 C CA . LEU A 1 225 ? 3.253 3.240 -17.388 1.00 98.06 225 LEU A CA 1
ATOM 1682 C C . LEU A 1 225 ? 2.166 2.233 -16.988 1.00 98.06 225 LEU A C 1
ATOM 1684 O O . LEU A 1 225 ? 1.046 2.245 -17.496 1.00 98.06 225 LEU A O 1
ATOM 1688 N N . TRP A 1 226 ? 2.503 1.336 -16.068 1.00 97.94 226 TRP A N 1
ATOM 1689 C CA . TRP A 1 226 ? 1.591 0.305 -15.600 1.00 97.94 226 TRP A CA 1
ATOM 1690 C C . TRP A 1 226 ? 0.457 0.905 -14.758 1.00 97.94 226 TRP A C 1
ATOM 1692 O O . TRP A 1 226 ? 0.694 1.474 -13.689 1.00 97.94 226 TRP A O 1
ATOM 1702 N N . ASP A 1 227 ? -0.785 0.710 -15.206 1.00 96.12 227 ASP A N 1
ATOM 1703 C CA . ASP A 1 227 ? -1.971 0.936 -14.383 1.00 96.12 227 ASP A CA 1
ATOM 1704 C C . ASP A 1 227 ? -2.139 -0.197 -13.360 1.00 96.12 227 ASP A C 1
ATOM 1706 O O . ASP A 1 227 ? -2.691 -1.261 -13.641 1.00 96.12 227 ASP A O 1
ATOM 1710 N N . ALA A 1 228 ? -1.610 0.032 -12.161 1.00 95.62 228 ALA A N 1
ATOM 1711 C CA . ALA A 1 228 ? -1.588 -0.940 -11.073 1.00 95.62 228 ALA A CA 1
ATOM 1712 C C . ALA A 1 228 ? -2.745 -0.768 -10.068 1.00 95.62 228 ALA A C 1
ATOM 1714 O O . ALA A 1 228 ? -2.675 -1.307 -8.960 1.00 95.62 228 ALA A O 1
ATOM 1715 N N . ARG A 1 229 ? -3.804 -0.018 -10.412 1.00 95.19 229 ARG A N 1
ATOM 1716 C CA . ARG A 1 229 ? -4.929 0.266 -9.495 1.00 95.19 229 ARG A CA 1
ATOM 1717 C C . ARG A 1 229 ? -5.672 -0.992 -9.038 1.00 95.19 229 ARG A C 1
ATOM 1719 O O . ARG A 1 229 ? -6.180 -1.029 -7.922 1.00 95.19 229 ARG A O 1
ATOM 1726 N N . ASP A 1 230 ? -5.670 -2.047 -9.850 1.00 94.00 230 ASP A N 1
ATOM 1727 C CA . ASP A 1 230 ? -6.380 -3.297 -9.557 1.00 94.00 230 ASP A CA 1
ATOM 1728 C C . ASP A 1 230 ? -5.535 -4.367 -8.843 1.00 94.00 230 ASP A C 1
ATOM 1730 O O . ASP A 1 230 ? -6.054 -5.429 -8.489 1.00 94.00 230 ASP A O 1
ATOM 1734 N N . VAL A 1 231 ? -4.248 -4.108 -8.568 1.00 95.06 231 VAL A N 1
ATOM 1735 C CA . VAL A 1 231 ? -3.317 -5.137 -8.057 1.00 95.06 231 VAL A CA 1
ATOM 1736 C C . VAL A 1 231 ? -3.752 -5.743 -6.712 1.00 95.06 231 VAL A C 1
ATOM 1738 O O . VAL A 1 231 ? -3.470 -6.906 -6.428 1.00 95.06 231 VAL A O 1
ATOM 1741 N N . TYR A 1 232 ? -4.489 -4.975 -5.904 1.00 96.00 232 TYR A N 1
ATOM 1742 C CA . TYR A 1 232 ? -5.042 -5.393 -4.611 1.00 96.00 232 TYR A CA 1
ATOM 1743 C C . TYR A 1 232 ? -6.518 -5.811 -4.672 1.00 96.00 232 TYR A C 1
ATOM 1745 O O . TYR A 1 232 ? -7.128 -6.043 -3.630 1.00 96.00 232 TYR A O 1
ATOM 1753 N N . PHE A 1 233 ? -7.113 -5.937 -5.859 1.00 94.12 233 PHE A N 1
ATOM 1754 C CA . PHE A 1 233 ? -8.536 -6.267 -6.024 1.00 94.12 233 PHE A CA 1
ATOM 1755 C C . PHE A 1 233 ? -8.782 -7.542 -6.834 1.00 94.12 233 PHE A C 1
ATOM 1757 O O . PHE A 1 233 ? -9.886 -8.080 -6.784 1.00 94.12 233 PHE A O 1
ATOM 1764 N N . ALA A 1 234 ? -7.765 -8.072 -7.515 1.00 85.94 234 ALA A N 1
ATOM 1765 C CA . ALA 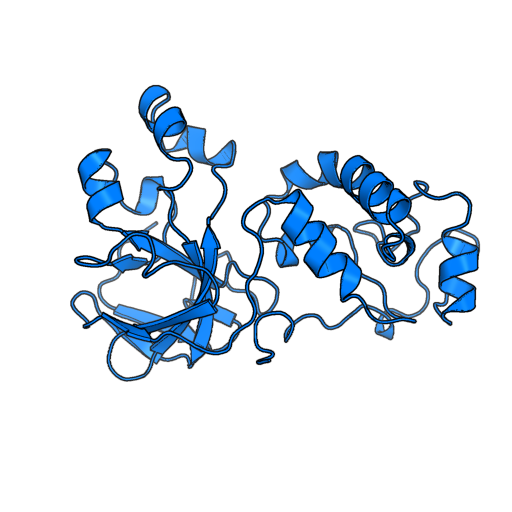A 1 234 ? -7.858 -9.372 -8.169 1.00 85.94 234 ALA A CA 1
ATOM 1766 C C . ALA A 1 234 ? -8.065 -10.499 -7.135 1.00 85.94 234 ALA A C 1
ATOM 1768 O O . ALA A 1 234 ? -7.347 -10.572 -6.127 1.00 85.94 234 ALA A O 1
ATOM 1769 N N . ARG A 1 235 ? -9.058 -11.357 -7.392 1.00 81.12 235 ARG A N 1
ATOM 1770 C CA . ARG A 1 235 ? -9.304 -12.619 -6.675 1.00 81.12 235 ARG A CA 1
ATOM 1771 C C . ARG A 1 235 ? -8.619 -13.765 -7.421 1.00 81.12 235 ARG A C 1
ATOM 1773 O O . ARG A 1 235 ? -8.457 -13.668 -8.637 1.00 81.12 235 ARG A O 1
ATOM 1780 N N . SER A 1 236 ? -8.187 -14.786 -6.682 1.00 61.41 236 SER A N 1
ATOM 1781 C CA . SER A 1 236 ? -7.720 -16.060 -7.250 1.00 61.41 236 SER A CA 1
ATOM 1782 C C . SER A 1 236 ? -8.887 -16.935 -7.670 1.00 61.41 236 SER A C 1
ATOM 1784 O O . SER A 1 236 ? -9.889 -16.918 -6.918 1.00 61.41 236 SER A O 1
#

Radius of gyration: 18.94 Å; Cα contacts (8 Å, |Δi|>4): 458; chains: 1; bounding box: 48×31×53 Å

Solvent-accessible surface area (backbone atoms only — not comparable to full-atom values): 12950 Å² total; per-residue (Å²): 135,82,91,67,65,63,53,42,32,44,48,53,24,14,38,72,89,46,93,56,45,31,50,57,34,36,50,21,38,32,40,23,51,43,67,48,28,61,76,69,74,46,57,59,69,42,68,64,37,74,42,76,47,74,96,69,61,74,74,62,55,30,44,18,18,31,40,38,34,49,92,57,22,28,33,34,27,36,24,57,46,78,83,53,80,77,44,61,82,57,32,58,75,73,58,52,72,65,32,66,97,52,52,24,24,23,15,36,29,74,33,32,37,64,42,46,75,85,50,58,76,46,77,38,87,46,69,36,63,76,45,57,62,50,70,66,56,27,43,46,60,49,40,64,61,58,52,86,42,30,33,43,28,47,61,56,49,34,38,50,64,57,50,62,78,80,53,63,76,52,44,67,61,51,40,52,54,34,38,75,73,72,35,58,39,62,39,46,24,31,70,86,41,25,64,66,80,83,50,97,56,32,66,60,56,35,44,75,41,69,37,56,59,46,99,88,34,39,60,70,54,75,82,36,48,60,85,59,61,56,74,89,68,60,66,111

Mean predicted aligned error: 3.67 Å

InterPro domains:
  IPR005302 Molybdenum cofactor sulfurase, C-terminal [PF03473] (33-119)
  IPR005302 Molybdenum cofactor sulfurase, C-terminal [PS51340] (1-124)
  IPR011037 Pyruvate kinase-like, insert domain superfamily [SSF50800] (2-123)
  IPR014048 Methylated-DNA-[protein]-cysteine S-methyltransferase, DNA binding [PF01035] (141-211)
  IPR036217 Methylated DNA-protein cysteine methyltransferase, DNA binding domain [SSF46767] (137-211)
  IPR036388 Winged helix-like DNA-binding domain superfamily [G3DSA:1.10.10.10] (134-233)

Sequence (236 aa):
MQQHQTVAATARHGLIGDCHASPLGPRQVLVVRQEDLDRHQLAIWQVRANIAVRGLGVDDLASGNVLEIGAMTHVRVTHECEVCKILRQYVPGETFKKLPGQRGSLGVFVTGGAMNVGDGVVVRASGYPQVPDGIYDRLAWLVARIPSGRVVTYATLLQLIGAARPYSRVLPTYLRRAAGVGLPAHRVLTSSANLTGHFADQASLLIAEGVAVDPTGALLDSAQLWDARDVYFARS

pLDDT: mean 94.56, std 4.99, range [61.41, 98.62]

Organism: NCBI:txid2997339

Secondary structure (DSSP, 8-state):
----SEEEEETTTEETT-TT--SSSSBTEEEEEHHHHHHHT--HHHHT-SEEE-S--TGGGSTT-EEEETTTEEEEEEEE----GGGGGTS-HHHHHH-TTTS-EEEEEEE-EEEETT--EEEE---PPP--SSHHHHHHHHHTTSPTT-BEEHHHHHHHTT--GGGGGTHHHHHHHHHHTT--GGGEE-TTSB--SS-TTHHHHHHHTT--B-TTSBBS-GGGB---TTTTT---

Foldseek 3Di:
DDDDQKWWAAACFATPPDPLGGLAAQQRFFEAEVVLCVVLVHDLVLLPGDYYDYDDDLCLLFAQKWKDWADWWIKGWAEDDDLDPVSCVRHPDVSSVVCVSRSGTTTGINTITMHGVVTDIDIDRHQFDHQDHDLLSNLLVVLQPQDQLAAEELVSSCRHSVHDPVCSVCLLVSLVVSVVVPGPSLRYHYNQQFGPVSDPCSVVSNVVSVFDADPRRHGPDPVRYDPCSCVRPDGD